Protein AF-A0A535QTP2-F1 (afdb_monomer)

Solvent-accessible surface area (backbone atoms only — not comparable to full-atom values): 16252 Å² total; per-residue (Å²): 144,89,87,89,85,70,76,80,61,55,67,63,52,49,56,49,50,56,52,51,60,58,49,50,35,56,58,45,65,72,38,79,89,54,62,67,62,64,46,51,49,48,71,63,50,79,78,53,74,59,68,42,64,45,30,75,57,49,48,67,51,88,97,56,57,43,32,41,30,46,32,77,43,53,67,52,67,44,61,36,39,36,31,45,51,38,72,75,50,47,59,39,36,36,39,38,40,36,38,21,24,50,14,37,39,39,40,39,39,40,39,38,33,47,40,66,87,44,38,65,44,56,38,36,41,39,40,38,40,39,35,38,36,50,82,88,9,59,20,30,36,39,40,38,41,37,42,40,40,37,39,46,31,71,44,85,42,57,36,38,40,41,40,38,53,42,60,38,34,40,35,40,25,52,52,9,29,35,38,40,35,40,38,41,36,40,42,40,38,42,40,30,85,29,69,44,35,42,40,42,37,48,44,58,79,91,48,79,61,41,41,41,41,39,42,22,62,17,56,39,40,39,42,38,39,39,40,42,37,40,41,43,47,55,81,35,48,34,41,38,42,41,38,60,68,45,21,33,42,38,47,75,23,68,82,18,40,36,41,41,38,43,39,42,38,42,40,56,48,94,73,34,40,39,41,38,41,38,40,40,39,42,31,26,33,7,50,32,36,39,35,40,31,39,32,38,75,86,29,64,27,66,84,42,75,51,73,41,62,55,69,40,79,38,76,50,55,41,39,28,41,36,91,56,98,61,52,47,46,41,62,81,131

pLDDT: mean 79.03, std 15.07, range [27.66, 95.81]

Radius of gyration: 20.16 Å; Cα contacts (8 Å, |Δi|>4): 992; chains: 1; bounding box: 55×39×56 Å

Structure (mmCIF, N/CA/C/O backbone):
data_AF-A0A535QTP2-F1
#
_entry.id   AF-A0A535QTP2-F1
#
loop_
_atom_site.group_PDB
_atom_site.id
_atom_site.type_symbol
_atom_site.label_atom_id
_atom_site.label_alt_id
_atom_site.label_comp_id
_atom_site.label_asym_id
_atom_site.label_entity_id
_atom_site.label_seq_id
_atom_site.pdbx_PDB_ins_code
_atom_site.Cartn_x
_atom_site.Cartn_y
_atom_site.Cartn_z
_atom_site.occupancy
_atom_site.B_iso_or_equiv
_atom_site.auth_seq_id
_atom_site.auth_comp_id
_atom_site.auth_asym_id
_atom_site.auth_atom_id
_atom_site.pdbx_PDB_model_num
ATOM 1 N N . MET A 1 1 ? 0.794 -23.904 34.858 1.00 32.91 1 MET A N 1
ATOM 2 C CA . MET A 1 1 ? -0.244 -23.348 33.959 1.00 32.91 1 MET A CA 1
ATOM 3 C C . MET A 1 1 ? 0.391 -22.360 32.977 1.00 32.91 1 MET A C 1
ATOM 5 O O . MET A 1 1 ? 0.490 -21.189 33.295 1.00 32.91 1 MET A O 1
ATOM 9 N N . LYS A 1 2 ? 0.890 -22.808 31.818 1.00 38.03 2 LYS A N 1
ATOM 10 C CA . LYS A 1 2 ? 1.371 -21.923 30.732 1.00 38.03 2 LYS A CA 1
ATOM 11 C C . LYS A 1 2 ? 1.281 -22.657 29.392 1.00 38.03 2 LYS A C 1
ATOM 13 O O . LYS A 1 2 ? 2.287 -23.130 28.889 1.00 38.03 2 LYS A O 1
ATOM 18 N N . ARG A 1 3 ? 0.076 -22.806 28.839 1.00 37.00 3 ARG A N 1
ATOM 19 C CA . ARG A 1 3 ? -0.152 -23.171 27.427 1.00 37.00 3 ARG A CA 1
ATOM 20 C C . ARG A 1 3 ? -1.538 -22.681 27.024 1.00 37.00 3 ARG A C 1
ATOM 22 O O . ARG A 1 3 ? -2.513 -23.302 27.424 1.00 37.00 3 ARG A O 1
ATOM 29 N N . ARG A 1 4 ? -1.600 -21.552 26.306 1.00 34.38 4 ARG A N 1
ATOM 30 C CA . ARG A 1 4 ? -2.694 -21.091 25.416 1.00 34.38 4 ARG A CA 1
ATOM 31 C C . ARG A 1 4 ? -2.432 -19.631 25.012 1.00 34.38 4 ARG A C 1
ATOM 33 O O . ARG A 1 4 ? -3.030 -18.720 25.562 1.00 34.38 4 ARG A O 1
ATOM 40 N N . ARG A 1 5 ? -1.502 -19.403 24.079 1.00 37.47 5 ARG A N 1
ATOM 41 C CA . ARG A 1 5 ? -1.349 -18.113 23.369 1.00 37.47 5 ARG A CA 1
ATOM 42 C C . ARG A 1 5 ? -0.931 -18.296 21.898 1.00 37.47 5 ARG A C 1
ATOM 44 O O . ARG A 1 5 ? -0.273 -17.437 21.352 1.00 37.47 5 ARG A O 1
ATOM 51 N N . LEU A 1 6 ? -1.300 -19.408 21.250 1.00 32.25 6 LEU A N 1
ATOM 52 C CA . LEU A 1 6 ? -0.966 -19.672 19.833 1.00 32.25 6 LEU A CA 1
ATOM 53 C C . LEU A 1 6 ? -2.175 -19.622 18.877 1.00 32.25 6 LEU A C 1
ATOM 55 O O . LEU A 1 6 ? -1.993 -19.617 17.670 1.00 32.25 6 LEU A O 1
ATOM 59 N N . ALA A 1 7 ? -3.411 -19.539 19.383 1.00 27.66 7 ALA A N 1
ATOM 60 C CA . ALA A 1 7 ? -4.612 -19.626 18.540 1.00 27.66 7 ALA A CA 1
ATOM 61 C C . ALA A 1 7 ? -5.112 -18.275 17.985 1.00 27.66 7 ALA A C 1
ATOM 63 O O . ALA A 1 7 ? -5.879 -18.262 17.031 1.00 27.66 7 ALA A O 1
ATOM 64 N N . ALA A 1 8 ? -4.665 -17.137 18.531 1.00 31.53 8 ALA A N 1
ATOM 65 C CA . ALA A 1 8 ? -5.023 -15.808 18.010 1.00 31.53 8 ALA A CA 1
ATOM 66 C C . ALA A 1 8 ? -4.160 -15.369 16.806 1.00 31.53 8 ALA A C 1
ATOM 68 O O . ALA A 1 8 ? -4.475 -14.362 16.170 1.00 31.53 8 ALA A O 1
ATOM 69 N N . PHE A 1 9 ? -3.101 -16.134 16.505 1.00 37.12 9 PHE A N 1
ATOM 70 C CA . PHE A 1 9 ? -2.161 -15.903 15.405 1.00 37.12 9 PHE A CA 1
ATOM 71 C C . PHE A 1 9 ? -2.730 -16.307 14.033 1.00 37.12 9 PHE A C 1
ATOM 73 O O . PHE A 1 9 ? -2.400 -15.684 13.037 1.00 37.12 9 PHE A O 1
ATOM 80 N N . ALA A 1 10 ? -3.618 -17.305 13.955 1.00 29.88 10 ALA A N 1
ATOM 81 C CA . ALA A 1 10 ? -4.027 -17.886 12.669 1.00 29.88 10 ALA A CA 1
ATOM 82 C C . ALA A 1 10 ? -5.155 -17.127 11.936 1.00 29.88 10 ALA A C 1
ATOM 84 O O . ALA A 1 10 ? -5.258 -17.222 10.719 1.00 29.88 10 ALA A O 1
ATOM 85 N N . GLY A 1 11 ? -6.003 -16.379 12.652 1.00 29.88 11 GLY A N 1
ATOM 86 C CA . GLY A 1 11 ? -7.227 -15.799 12.073 1.00 29.88 11 GLY A CA 1
ATOM 87 C C . GLY A 1 11 ? -7.008 -14.565 11.189 1.00 29.88 11 GLY A C 1
ATOM 88 O O . GLY A 1 11 ? -7.581 -14.485 10.110 1.00 29.88 11 GLY A O 1
ATOM 89 N N . ALA A 1 12 ? -6.159 -13.626 11.622 1.00 33.75 12 ALA A N 1
ATOM 90 C CA . ALA A 1 12 ? -5.887 -12.382 10.885 1.00 33.75 12 ALA A CA 1
ATOM 91 C C . ALA A 1 12 ? -4.750 -12.550 9.857 1.00 33.75 12 ALA A C 1
ATOM 93 O O . ALA A 1 12 ? -4.860 -12.086 8.725 1.00 33.75 12 ALA A O 1
ATOM 94 N N . ILE A 1 13 ? -3.710 -13.323 10.207 1.00 40.34 13 ILE A N 1
ATOM 95 C CA . ILE A 1 13 ? -2.634 -13.713 9.279 1.00 40.34 13 ILE A CA 1
ATOM 96 C C . ILE A 1 13 ? -3.175 -14.631 8.173 1.00 40.34 13 ILE A C 1
ATOM 98 O O . ILE A 1 13 ? -2.701 -14.568 7.047 1.00 40.34 13 ILE A O 1
ATOM 102 N N . GLY A 1 14 ? -4.193 -15.456 8.449 1.00 33.81 14 GLY A N 1
ATOM 103 C CA . GLY A 1 14 ? -4.802 -16.332 7.444 1.00 33.81 14 GLY A CA 1
ATOM 104 C C . GLY A 1 14 ? -5.547 -15.579 6.338 1.00 33.81 14 GLY A C 1
ATOM 105 O O . GLY A 1 14 ? -5.496 -16.002 5.186 1.00 33.81 14 GLY A O 1
ATOM 106 N N . LEU A 1 15 ? -6.192 -14.450 6.661 1.00 39.66 15 LEU A N 1
ATOM 107 C CA . LEU A 1 15 ? -6.929 -13.653 5.676 1.00 39.66 15 LEU A CA 1
ATOM 108 C C . LEU A 1 15 ? -5.973 -12.854 4.774 1.00 39.66 15 LEU A C 1
ATOM 110 O O . LEU A 1 15 ? -6.086 -12.916 3.553 1.00 39.66 15 LEU A O 1
ATOM 114 N N . LEU A 1 16 ? -4.979 -12.178 5.362 1.00 45.66 16 LEU A N 1
ATOM 115 C CA . LEU A 1 16 ? -3.980 -11.403 4.615 1.00 45.66 16 LEU A CA 1
ATOM 116 C C . LEU A 1 16 ? -2.935 -12.292 3.946 1.00 45.66 16 LEU A C 1
ATOM 118 O O . LEU A 1 16 ? -2.595 -12.060 2.799 1.00 45.66 16 LEU A O 1
ATOM 122 N N . GLY A 1 17 ? -2.475 -13.366 4.585 1.00 42.75 17 GLY A N 1
ATOM 123 C CA . GLY A 1 17 ? -1.555 -14.325 3.972 1.00 42.75 17 GLY A CA 1
ATOM 124 C C . GLY A 1 17 ? -2.149 -14.994 2.728 1.00 42.75 17 GLY A C 1
ATOM 125 O O . GLY A 1 17 ? -1.433 -15.193 1.748 1.00 42.75 17 GLY A O 1
ATOM 126 N N . ALA A 1 18 ? -3.457 -15.275 2.715 1.00 35.41 18 ALA A N 1
ATOM 127 C CA . ALA A 1 18 ? -4.146 -15.820 1.543 1.00 35.41 18 ALA A CA 1
ATOM 128 C C . ALA A 1 18 ? -4.327 -14.783 0.414 1.00 35.41 18 ALA A C 1
ATOM 130 O O . ALA A 1 18 ? -4.124 -15.123 -0.755 1.00 35.41 18 ALA A O 1
ATOM 131 N N . LEU A 1 19 ? -4.646 -13.526 0.755 1.00 43.16 19 LEU A N 1
ATOM 132 C CA . LEU A 1 19 ? -4.801 -12.415 -0.199 1.00 43.16 19 LEU A CA 1
ATOM 133 C C . LEU A 1 19 ? -3.456 -11.945 -0.789 1.00 43.16 19 LEU A C 1
ATOM 135 O O . LEU A 1 19 ? -3.348 -11.717 -1.993 1.00 43.16 19 LEU A O 1
ATOM 139 N N . VAL A 1 20 ? -2.418 -11.863 0.045 1.00 51.16 20 VAL A N 1
ATOM 140 C CA . VAL A 1 20 ? -1.106 -11.291 -0.287 1.00 51.16 20 VAL A CA 1
ATOM 141 C C . VAL A 1 20 ? -0.195 -12.310 -0.983 1.00 51.16 20 VAL A C 1
ATOM 143 O O . VAL A 1 20 ? 0.499 -11.943 -1.926 1.00 51.16 20 VAL A O 1
ATOM 146 N N . SER A 1 21 ? -0.199 -13.596 -0.598 1.00 44.38 21 SER A N 1
ATOM 147 C CA . SER A 1 21 ? 0.743 -14.573 -1.187 1.00 44.38 21 SER A CA 1
ATOM 148 C C . SER A 1 21 ? 0.352 -15.063 -2.582 1.00 44.38 21 SER A C 1
ATOM 150 O O . SER A 1 21 ? 1.226 -15.251 -3.423 1.00 44.38 21 SER A O 1
ATOM 152 N N . SER A 1 22 ? -0.942 -15.264 -2.847 1.00 45.78 22 SER A N 1
ATOM 153 C CA . SER A 1 22 ? -1.400 -15.845 -4.117 1.00 45.78 22 SER A CA 1
ATOM 154 C C . SER A 1 22 ? -1.818 -14.795 -5.145 1.00 45.78 22 SER A C 1
ATOM 156 O O . SER A 1 22 ? -1.648 -15.015 -6.337 1.00 45.78 22 SER A O 1
ATOM 158 N N . GLY A 1 23 ? -2.328 -13.641 -4.704 1.00 57.00 23 GLY A N 1
ATOM 159 C CA . GLY A 1 23 ? -2.811 -12.587 -5.594 1.00 57.00 23 GLY A CA 1
ATOM 160 C C . GLY A 1 23 ? -1.704 -11.671 -6.106 1.00 57.00 23 GLY A C 1
ATOM 161 O O . GLY A 1 23 ? -1.628 -11.424 -7.304 1.00 57.00 23 GLY A O 1
ATOM 162 N N . VAL A 1 24 ? -0.839 -11.173 -5.219 1.00 61.16 24 VAL A N 1
ATOM 163 C CA . VAL A 1 24 ? 0.188 -10.173 -5.563 1.00 61.16 24 VAL A CA 1
ATOM 164 C C . VAL A 1 24 ? 1.305 -10.795 -6.395 1.00 61.16 24 VAL A C 1
ATOM 166 O O . VAL A 1 24 ? 1.613 -10.283 -7.467 1.00 61.16 24 VAL A O 1
ATOM 169 N N . ALA A 1 25 ? 1.852 -11.931 -5.949 1.00 56.78 25 ALA A N 1
ATOM 170 C CA . ALA A 1 25 ? 2.895 -12.651 -6.677 1.00 56.78 25 ALA A CA 1
ATOM 171 C C . ALA A 1 25 ? 2.391 -13.145 -8.043 1.00 56.78 25 ALA A C 1
ATOM 173 O O . ALA A 1 25 ? 3.022 -12.862 -9.053 1.00 56.78 25 ALA A O 1
ATOM 174 N N . ALA A 1 26 ? 1.201 -13.757 -8.116 1.00 57.22 26 ALA A N 1
ATOM 175 C CA . ALA A 1 26 ? 0.653 -14.200 -9.401 1.00 57.22 26 ALA A CA 1
ATOM 176 C C . ALA A 1 26 ? 0.324 -13.035 -10.350 1.00 57.22 26 ALA A C 1
ATOM 178 O O . ALA A 1 26 ? 0.441 -13.175 -11.565 1.00 57.22 26 ALA A O 1
ATOM 179 N N . ARG A 1 27 ? -0.088 -11.869 -9.829 1.00 65.50 27 ARG A N 1
ATOM 180 C CA . ARG A 1 27 ? -0.339 -10.677 -10.657 1.00 65.50 27 ARG A CA 1
ATOM 181 C C . ARG A 1 27 ? 0.956 -10.013 -11.119 1.00 65.50 27 ARG A C 1
ATOM 183 O O . ARG A 1 27 ? 0.975 -9.508 -12.243 1.00 65.50 27 ARG A O 1
ATOM 190 N N . ALA A 1 28 ? 2.015 -10.065 -10.311 1.00 59.19 28 ALA A N 1
ATOM 191 C CA . ALA A 1 28 ? 3.360 -9.668 -10.712 1.00 59.19 28 ALA A CA 1
ATOM 192 C C . ALA A 1 28 ? 3.931 -10.625 -11.772 1.00 59.19 28 ALA A C 1
ATOM 194 O O . ALA A 1 28 ? 4.405 -10.161 -12.796 1.00 59.19 28 ALA A O 1
ATOM 195 N N . ASP A 1 29 ? 3.789 -11.943 -11.615 1.00 58.81 29 ASP A N 1
ATOM 196 C CA . ASP A 1 29 ? 4.344 -12.953 -12.537 1.00 58.81 29 ASP A CA 1
ATOM 197 C C . ASP A 1 29 ? 3.785 -12.868 -13.972 1.00 58.81 29 ASP A C 1
ATOM 199 O O . ASP A 1 29 ? 4.360 -13.421 -14.908 1.00 58.81 29 ASP A O 1
ATOM 203 N N . THR A 1 30 ? 2.669 -12.160 -14.178 1.00 66.38 30 THR A N 1
ATOM 204 C CA . THR A 1 30 ? 2.114 -11.899 -15.521 1.00 66.38 30 THR A CA 1
ATOM 205 C C . THR A 1 30 ? 2.697 -10.661 -16.209 1.00 66.38 30 THR A C 1
ATOM 207 O O . THR A 1 30 ? 2.294 -10.343 -17.330 1.00 66.38 30 THR A O 1
ATOM 210 N N . LEU A 1 31 ? 3.608 -9.935 -15.557 1.00 68.38 31 LEU A N 1
ATOM 211 C CA . LEU A 1 31 ? 4.235 -8.742 -16.111 1.00 68.38 31 LEU A CA 1
ATOM 212 C C . LEU A 1 31 ? 5.523 -9.069 -16.878 1.00 68.38 31 LEU A C 1
ATOM 214 O O . LEU A 1 31 ? 6.376 -9.806 -16.379 1.00 68.38 31 LEU A O 1
ATOM 218 N N . PRO A 1 32 ? 5.736 -8.452 -18.053 1.00 62.88 32 PRO A N 1
ATOM 219 C CA . PRO A 1 32 ? 7.024 -8.507 -18.731 1.00 62.88 32 PRO A CA 1
ATOM 220 C C . PRO A 1 32 ? 8.130 -7.953 -17.822 1.00 62.88 32 PRO A C 1
ATOM 222 O O . PRO A 1 32 ? 8.014 -6.842 -17.304 1.00 62.88 32 PRO A O 1
ATOM 225 N N . GLY A 1 33 ? 9.207 -8.718 -17.635 1.00 63.94 33 GLY A N 1
ATOM 226 C CA . GLY A 1 33 ? 10.374 -8.298 -16.849 1.00 63.94 33 GLY A CA 1
ATOM 227 C C . GLY A 1 33 ? 10.325 -8.642 -15.357 1.00 63.94 33 GLY A C 1
ATOM 228 O O . GLY A 1 33 ? 11.349 -8.480 -14.691 1.00 63.94 33 GLY A O 1
ATOM 229 N N . VAL A 1 34 ? 9.198 -9.159 -14.843 1.00 67.31 34 VAL A N 1
ATOM 230 C CA . VAL A 1 34 ? 9.157 -9.805 -13.521 1.00 67.31 34 VAL A CA 1
ATOM 231 C C . VAL A 1 34 ? 9.804 -11.173 -13.636 1.00 67.31 34 VAL A C 1
ATOM 233 O O . VAL A 1 34 ? 9.412 -12.003 -14.453 1.00 67.31 34 VAL A O 1
ATOM 236 N N . ASP A 1 35 ? 10.801 -11.413 -12.800 1.00 74.12 35 ASP A N 1
ATOM 237 C CA . ASP A 1 35 ? 11.296 -12.753 -12.536 1.00 74.12 35 ASP A CA 1
ATOM 238 C C . ASP A 1 35 ? 10.803 -13.243 -11.169 1.00 74.12 35 ASP A C 1
ATOM 240 O O . ASP A 1 35 ? 10.116 -12.543 -10.423 1.00 74.12 35 ASP A O 1
ATOM 244 N N . THR A 1 36 ? 11.212 -14.450 -10.793 1.00 79.06 36 THR A N 1
ATOM 245 C CA . THR A 1 36 ? 10.797 -15.066 -9.531 1.00 79.06 36 THR A CA 1
ATOM 246 C C . THR A 1 36 ? 11.362 -14.367 -8.286 1.00 79.06 36 THR A C 1
ATOM 248 O O . THR A 1 36 ? 11.097 -14.830 -7.176 1.00 79.06 36 THR A O 1
ATOM 251 N N . THR A 1 37 ? 12.159 -13.293 -8.414 1.00 84.12 37 THR A N 1
ATOM 252 C CA . THR A 1 37 ? 12.773 -12.605 -7.269 1.00 84.12 37 THR A CA 1
ATOM 253 C C . THR A 1 37 ? 11.705 -12.022 -6.347 1.00 84.12 37 THR A C 1
ATOM 255 O O . THR A 1 37 ? 11.743 -12.318 -5.154 1.00 84.12 37 THR A O 1
ATOM 258 N N . LEU A 1 38 ? 10.711 -11.286 -6.863 1.00 78.81 38 LEU A N 1
ATOM 259 C CA . LEU A 1 38 ? 9.661 -10.704 -6.013 1.00 78.81 38 LEU A CA 1
ATOM 260 C C . LEU A 1 38 ? 8.859 -11.792 -5.284 1.00 78.81 38 LEU A C 1
ATOM 262 O O . LEU A 1 38 ? 8.707 -11.728 -4.065 1.00 78.81 38 LEU A O 1
ATOM 266 N N . SER A 1 39 ? 8.421 -12.831 -6.005 1.00 77.25 39 SER A N 1
ATOM 267 C CA . SER A 1 39 ? 7.709 -13.967 -5.406 1.00 77.25 39 SER A CA 1
ATOM 268 C C . SER A 1 39 ? 8.550 -14.669 -4.333 1.00 77.25 39 SER A C 1
ATOM 270 O O . SER A 1 39 ? 8.023 -15.025 -3.280 1.00 77.25 39 SER A O 1
ATOM 272 N N . SER A 1 40 ? 9.854 -14.854 -4.566 1.00 82.38 40 SER A N 1
ATOM 273 C CA . SER A 1 40 ? 10.764 -15.483 -3.602 1.00 82.38 40 SER A CA 1
ATOM 274 C C . SER A 1 40 ? 10.934 -14.634 -2.340 1.00 82.38 40 SER A C 1
ATOM 276 O O . SER A 1 40 ? 10.954 -15.177 -1.232 1.00 82.38 40 SER A O 1
ATOM 278 N N . LEU A 1 41 ? 11.047 -13.310 -2.482 1.00 83.06 41 LEU A N 1
ATOM 279 C CA . LEU A 1 41 ? 11.132 -12.390 -1.345 1.00 83.06 41 LEU A CA 1
ATOM 280 C C . LEU A 1 41 ? 9.836 -12.423 -0.537 1.00 83.06 41 LEU A C 1
ATOM 282 O O . LEU A 1 41 ? 9.881 -12.625 0.676 1.00 83.06 41 LEU A O 1
ATOM 286 N N . MET A 1 42 ? 8.684 -12.330 -1.207 1.00 78.31 42 MET A N 1
ATOM 287 C CA . MET A 1 42 ? 7.381 -12.435 -0.552 1.00 78.31 42 MET A CA 1
ATOM 288 C C . MET A 1 42 ? 7.242 -13.763 0.196 1.00 78.31 42 MET A C 1
ATOM 290 O O . MET A 1 42 ? 6.936 -13.750 1.383 1.00 78.31 42 MET A O 1
ATOM 294 N N . SER A 1 43 ? 7.552 -14.907 -0.426 1.00 78.31 43 SER A N 1
ATOM 295 C CA . SER A 1 43 ? 7.463 -16.207 0.256 1.00 78.31 43 SER A CA 1
ATOM 296 C C . SER A 1 43 ? 8.400 -16.326 1.461 1.00 78.31 43 SER A C 1
ATOM 298 O O . SER A 1 43 ? 8.072 -17.012 2.425 1.00 78.31 43 SER A O 1
ATOM 300 N N . THR A 1 44 ? 9.556 -15.659 1.411 1.00 81.69 44 THR A N 1
ATOM 301 C CA . THR A 1 44 ? 10.559 -15.707 2.483 1.00 81.69 44 THR A CA 1
ATOM 302 C C . THR A 1 44 ? 10.145 -14.852 3.677 1.00 81.69 44 THR A C 1
ATOM 304 O O . THR A 1 44 ? 10.287 -15.284 4.819 1.00 81.69 44 THR A O 1
ATOM 307 N N . TYR A 1 45 ? 9.622 -13.648 3.428 1.00 80.12 45 TYR A N 1
ATOM 308 C CA . TYR A 1 45 ? 9.443 -12.636 4.471 1.00 80.12 45 TYR A CA 1
ATOM 309 C C . TYR A 1 45 ? 7.996 -12.434 4.935 1.00 80.12 45 TYR A C 1
ATOM 311 O O . TYR A 1 45 ? 7.807 -11.924 6.034 1.00 80.12 45 TYR A O 1
ATOM 319 N N . ILE A 1 46 ? 6.979 -12.897 4.194 1.00 71.44 46 ILE A N 1
ATOM 320 C CA . ILE A 1 46 ? 5.559 -12.725 4.573 1.00 71.44 46 ILE A CA 1
ATOM 321 C C . ILE A 1 46 ? 5.190 -13.384 5.912 1.00 71.44 46 ILE A C 1
ATOM 323 O O . ILE A 1 46 ? 4.230 -12.984 6.564 1.00 71.44 46 ILE A O 1
ATOM 327 N N . GLY A 1 47 ? 5.944 -14.408 6.320 1.00 67.38 47 GLY A N 1
ATOM 328 C CA . GLY A 1 47 ? 5.796 -15.084 7.610 1.00 67.38 47 GLY A CA 1
ATOM 329 C C . GLY A 1 47 ? 6.894 -14.744 8.618 1.00 67.38 47 GLY A C 1
ATOM 330 O O . GLY A 1 47 ? 6.948 -15.375 9.674 1.00 67.38 47 GLY A O 1
ATOM 331 N N . SER A 1 48 ? 7.800 -13.813 8.297 1.00 70.06 48 SER A N 1
ATOM 332 C CA . SER A 1 48 ? 8.901 -13.467 9.194 1.00 70.06 48 SER A CA 1
ATOM 333 C C . SER A 1 48 ? 8.376 -12.691 10.395 1.00 70.06 48 SER A C 1
ATOM 335 O O . SER A 1 48 ? 7.728 -11.660 10.255 1.00 70.06 48 SER A O 1
ATOM 337 N N . SER A 1 49 ? 8.706 -13.168 11.592 1.00 67.31 49 SER A N 1
ATOM 338 C CA . SER A 1 49 ? 8.539 -12.421 12.842 1.00 67.31 49 SER A CA 1
ATOM 339 C C . SER A 1 49 ? 9.841 -11.759 13.301 1.00 67.31 49 SER A C 1
ATOM 341 O O . SER A 1 49 ? 9.915 -11.290 14.432 1.00 67.31 49 SER A O 1
ATOM 343 N N . GLN A 1 50 ? 10.898 -11.834 12.488 1.00 74.69 50 GLN A N 1
ATOM 344 C CA . GLN A 1 50 ? 12.199 -11.248 12.791 1.00 74.69 50 GLN A CA 1
ATOM 345 C C . GLN A 1 50 ? 12.369 -9.959 12.007 1.00 74.69 50 GLN A C 1
ATOM 347 O O . GLN A 1 50 ? 12.140 -9.943 10.793 1.00 74.69 50 GLN A O 1
ATOM 352 N N . ASP A 1 51 ? 12.813 -8.922 12.712 1.00 83.06 51 ASP A N 1
ATOM 353 C CA . ASP A 1 51 ? 13.210 -7.670 12.091 1.00 83.06 51 ASP A CA 1
ATOM 354 C C . ASP A 1 51 ? 14.355 -7.921 11.109 1.00 83.06 51 ASP A C 1
ATOM 356 O O . ASP A 1 51 ? 15.300 -8.665 11.390 1.00 83.06 51 ASP A O 1
ATOM 360 N N . ALA A 1 52 ? 14.266 -7.297 9.943 1.00 85.44 52 ALA A N 1
ATOM 361 C CA . ALA A 1 52 ? 15.265 -7.397 8.897 1.00 85.44 52 ALA A CA 1
ATOM 362 C C . ALA A 1 52 ? 15.416 -6.042 8.208 1.00 85.44 52 ALA A C 1
ATOM 364 O O . ALA A 1 52 ? 14.438 -5.358 7.928 1.00 85.44 52 ALA A O 1
ATOM 365 N N . CYS A 1 53 ? 16.653 -5.666 7.918 1.00 89.75 53 CYS A N 1
ATOM 366 C CA . CYS A 1 53 ? 16.980 -4.484 7.134 1.00 89.75 53 CYS A CA 1
ATOM 367 C C . CYS A 1 53 ? 18.093 -4.903 6.173 1.00 89.75 53 CYS A C 1
ATOM 369 O O . CYS A 1 53 ? 19.262 -4.935 6.552 1.00 89.75 53 CYS A O 1
ATOM 371 N N . VAL A 1 54 ? 17.713 -5.378 4.987 1.00 89.12 54 VAL A N 1
ATOM 372 C CA . VAL A 1 54 ? 18.602 -6.081 4.051 1.00 89.12 54 VAL A CA 1
ATOM 373 C C . VAL A 1 54 ? 18.609 -5.355 2.714 1.00 89.12 54 VAL A C 1
ATOM 375 O O . VAL A 1 54 ? 17.544 -5.104 2.170 1.00 89.12 54 VAL A O 1
ATOM 378 N N . GLY A 1 55 ? 19.793 -5.064 2.179 1.00 85.50 55 GLY A N 1
ATOM 379 C CA . GLY A 1 55 ? 19.988 -4.397 0.885 1.00 85.50 55 GLY A CA 1
ATOM 380 C C . GLY A 1 55 ? 21.076 -3.324 0.976 1.00 85.50 55 GLY A C 1
ATOM 381 O O . GLY A 1 55 ? 21.203 -2.677 2.013 1.00 85.50 55 GLY A O 1
ATOM 382 N N . GLY A 1 56 ? 21.867 -3.178 -0.092 1.00 79.06 56 GLY A N 1
ATOM 383 C CA . GLY A 1 56 ? 22.972 -2.229 -0.296 1.00 79.06 56 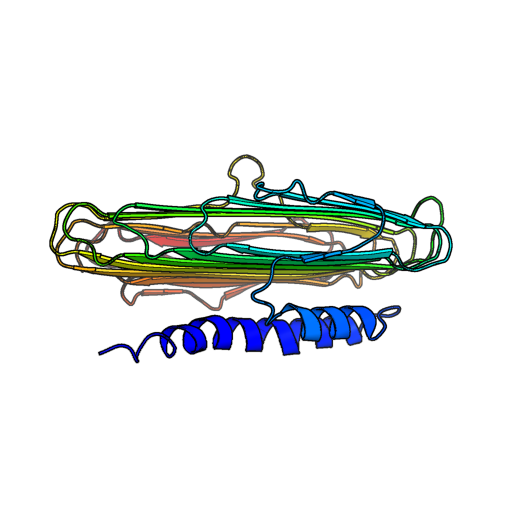GLY A CA 1
ATOM 384 C C . GLY A 1 56 ? 23.589 -1.620 0.961 1.00 79.06 56 GLY A C 1
ATOM 385 O O . GLY A 1 56 ? 24.152 -2.332 1.793 1.00 79.06 56 GLY A O 1
ATOM 386 N N . THR A 1 57 ? 23.526 -0.287 1.073 1.00 78.81 57 THR A N 1
ATOM 387 C CA . THR A 1 57 ? 23.938 0.419 2.294 1.00 78.81 57 THR A CA 1
ATOM 388 C C . THR A 1 57 ? 22.743 0.476 3.239 1.00 78.81 57 THR A C 1
ATOM 390 O O . THR A 1 57 ? 21.981 1.441 3.255 1.00 78.81 57 THR A O 1
ATOM 393 N N . SER A 1 58 ? 22.557 -0.590 4.015 1.00 73.69 58 SER A N 1
ATOM 394 C CA . SER A 1 58 ? 21.532 -0.651 5.056 1.00 73.69 58 SER A CA 1
ATOM 395 C C . SER A 1 58 ? 22.012 0.04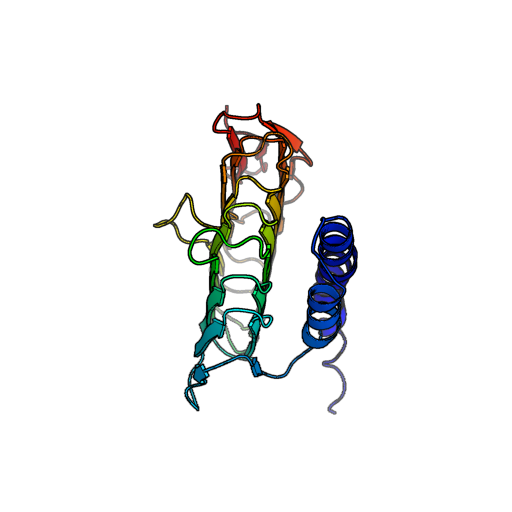5 6.327 1.00 73.69 58 SER A C 1
ATOM 397 O O . SER A 1 58 ? 23.060 -0.303 6.880 1.00 73.69 58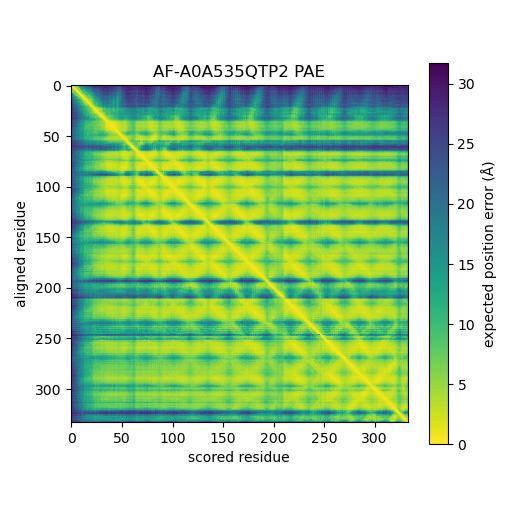 SER A O 1
ATOM 399 N N . THR A 1 59 ? 21.211 0.965 6.849 1.00 70.44 59 THR A N 1
ATOM 400 C CA . THR A 1 59 ? 21.364 1.495 8.203 1.00 70.44 59 THR A CA 1
ATOM 401 C C . THR A 1 59 ? 20.178 1.046 9.048 1.00 70.44 59 THR A C 1
ATOM 403 O O . THR A 1 59 ? 19.071 1.571 8.961 1.00 70.44 59 THR A O 1
ATOM 406 N N . SER A 1 60 ? 20.419 0.039 9.888 1.00 65.62 60 SER A N 1
ATOM 407 C CA . SER A 1 60 ? 19.582 -0.232 11.055 1.00 65.62 60 SER A CA 1
ATOM 408 C C . SER A 1 60 ? 20.225 0.465 12.248 1.00 65.62 60 SER A C 1
ATOM 410 O O . SER A 1 60 ? 21.320 0.077 12.671 1.00 65.62 60 SER A O 1
ATOM 412 N N . ILE A 1 61 ? 19.595 1.502 12.798 1.00 53.34 61 ILE A N 1
ATOM 413 C CA . ILE A 1 61 ? 20.130 2.124 14.012 1.00 53.34 61 ILE A CA 1
ATOM 414 C C . ILE A 1 61 ? 19.737 1.216 15.179 1.00 53.34 61 ILE A C 1
ATOM 416 O O . ILE A 1 61 ? 18.553 1.054 15.479 1.00 53.34 61 ILE A O 1
ATOM 420 N N . ALA A 1 62 ? 20.731 0.582 15.808 1.00 43.38 62 ALA A N 1
ATOM 421 C CA . ALA A 1 62 ? 20.519 -0.304 16.947 1.00 43.38 62 ALA A CA 1
ATOM 422 C C . ALA A 1 62 ? 19.696 0.410 18.035 1.00 43.38 62 ALA A C 1
ATOM 424 O O . ALA A 1 62 ? 20.074 1.483 18.500 1.00 43.38 62 ALA A O 1
ATOM 425 N N . GLY A 1 63 ? 18.567 -0.189 18.424 1.00 52.03 63 GLY A N 1
ATOM 426 C CA . GLY A 1 63 ? 17.643 0.388 19.405 1.00 52.03 63 GLY A CA 1
ATOM 427 C C . GLY A 1 63 ? 16.605 1.367 18.843 1.00 52.03 63 GLY A C 1
ATOM 428 O O . GLY A 1 63 ? 15.877 1.960 19.633 1.00 52.03 63 GLY A O 1
ATOM 429 N N . THR A 1 64 ? 16.504 1.536 17.520 1.00 58.78 64 THR A N 1
ATOM 430 C CA . THR A 1 64 ? 15.448 2.349 16.891 1.00 58.78 64 THR A CA 1
ATOM 431 C C . THR A 1 64 ? 14.453 1.503 16.108 1.00 58.78 64 THR A C 1
ATOM 433 O O . THR A 1 64 ? 14.757 0.406 15.645 1.00 58.78 64 THR A O 1
ATOM 436 N N . THR A 1 65 ? 13.264 2.065 15.926 1.00 74.62 65 THR A N 1
ATOM 437 C CA . THR A 1 65 ? 12.164 1.540 15.117 1.00 74.62 65 THR A CA 1
ATOM 438 C C . THR A 1 65 ? 12.307 1.883 13.631 1.00 74.62 65 THR A C 1
ATOM 440 O O . THR A 1 65 ? 11.309 1.876 12.914 1.00 74.62 65 THR A O 1
ATOM 443 N N . THR A 1 66 ? 13.515 2.214 13.161 1.00 86.88 66 THR A N 1
ATOM 444 C CA . THR A 1 66 ? 13.754 2.761 11.819 1.00 86.88 66 THR A CA 1
ATOM 445 C C . THR A 1 66 ? 14.762 1.907 11.046 1.00 86.88 66 THR A C 1
ATOM 447 O O . THR A 1 66 ? 15.852 1.609 11.535 1.00 86.88 66 THR A O 1
ATOM 450 N N . CYS A 1 67 ? 14.412 1.530 9.816 1.00 90.06 67 CYS A N 1
ATOM 451 C CA . CYS A 1 67 ? 15.300 0.882 8.851 1.00 90.06 67 CYS A CA 1
ATOM 452 C C . CYS A 1 67 ? 15.350 1.721 7.575 1.00 90.06 67 CYS A C 1
ATOM 454 O O . CYS A 1 67 ? 14.316 1.994 6.964 1.00 90.06 67 CYS A O 1
ATOM 456 N N . THR A 1 68 ? 16.557 2.130 7.180 1.00 92.50 68 THR A N 1
ATOM 457 C CA . THR A 1 68 ? 16.798 2.839 5.918 1.00 92.50 68 THR A CA 1
ATOM 458 C C . THR A 1 68 ? 17.748 2.029 5.045 1.00 92.50 68 THR A C 1
ATOM 460 O O . THR A 1 68 ? 18.801 1.591 5.514 1.00 92.50 68 THR A O 1
ATOM 463 N N .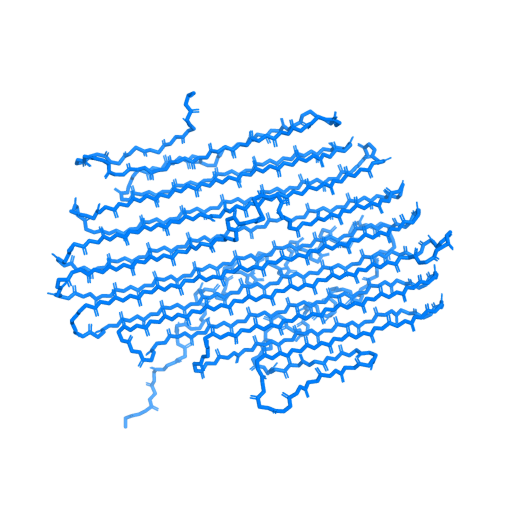 ILE A 1 69 ? 17.378 1.821 3.785 1.00 93.56 69 ILE A N 1
ATOM 464 C CA . ILE A 1 69 ? 18.165 1.086 2.794 1.00 93.56 69 ILE A CA 1
ATOM 465 C C . ILE A 1 69 ? 18.331 1.971 1.565 1.00 93.56 69 ILE A C 1
ATOM 467 O O . ILE A 1 69 ? 17.341 2.329 0.931 1.00 93.56 69 ILE A O 1
ATOM 471 N N . ASP A 1 70 ? 19.578 2.273 1.215 1.00 94.31 70 ASP A N 1
ATOM 472 C CA . ASP A 1 70 ? 19.914 2.980 -0.017 1.00 94.31 70 ASP A CA 1
ATOM 473 C C . ASP A 1 70 ? 20.759 2.071 -0.924 1.00 94.31 70 ASP A C 1
ATOM 475 O O . ASP A 1 70 ? 21.831 1.585 -0.537 1.00 94.31 70 ASP A O 1
ATOM 479 N N . GLU A 1 71 ? 20.283 1.839 -2.148 1.00 92.12 71 GLU A N 1
ATOM 480 C CA . GLU A 1 71 ? 20.981 1.042 -3.157 1.00 92.12 71 GLU A CA 1
ATOM 481 C C . GLU A 1 71 ? 21.176 1.833 -4.447 1.00 92.12 71 GLU A C 1
ATOM 483 O O . GLU A 1 71 ? 20.312 2.586 -4.902 1.00 92.12 71 GLU A O 1
ATOM 488 N N . THR A 1 72 ? 22.342 1.672 -5.061 1.00 92.88 72 THR A N 1
ATOM 489 C CA . THR A 1 72 ? 22.622 2.220 -6.384 1.00 92.88 72 THR A CA 1
ATOM 490 C C . THR A 1 72 ? 23.409 1.200 -7.184 1.00 92.88 72 THR A C 1
ATOM 492 O O . THR A 1 72 ? 24.457 0.733 -6.744 1.00 92.88 72 THR A O 1
ATOM 495 N N . SER A 1 73 ? 22.905 0.879 -8.369 1.00 90.31 73 SER A N 1
ATOM 496 C CA . SER A 1 73 ? 23.513 -0.065 -9.299 1.00 90.31 73 SER A CA 1
ATOM 497 C C . SER A 1 73 ? 23.446 0.488 -10.722 1.00 90.31 73 SER A C 1
ATOM 499 O O . SER A 1 73 ? 22.760 1.468 -11.005 1.00 90.31 73 SER A O 1
ATOM 501 N N . SER A 1 74 ? 24.205 -0.114 -11.631 1.00 87.06 74 SER A N 1
ATOM 502 C CA . SER A 1 74 ? 24.102 0.167 -13.066 1.00 87.06 74 SER A CA 1
ATOM 503 C C . SER A 1 74 ? 23.573 -1.028 -13.845 1.00 87.06 74 SER A C 1
ATOM 505 O O . SER A 1 74 ? 22.723 -0.843 -14.703 1.00 87.06 74 SER A O 1
ATOM 507 N N . ASN A 1 75 ? 24.040 -2.243 -13.552 1.00 85.94 75 ASN A N 1
ATOM 508 C CA . ASN A 1 75 ? 23.669 -3.449 -14.305 1.00 85.94 75 ASN A CA 1
ATOM 509 C C . ASN A 1 75 ? 23.035 -4.533 -13.427 1.00 85.94 75 ASN A C 1
ATOM 511 O O . ASN A 1 75 ? 22.215 -5.311 -13.909 1.00 85.94 75 ASN A O 1
ATOM 515 N N . ASP A 1 76 ? 23.410 -4.588 -12.149 1.00 89.31 76 ASP A N 1
ATOM 516 C CA . ASP A 1 76 ? 22.901 -5.582 -11.211 1.00 89.31 76 ASP A CA 1
ATOM 517 C C . ASP A 1 76 ? 21.541 -5.170 -10.665 1.00 89.31 76 ASP A C 1
ATOM 519 O O . ASP A 1 76 ? 21.181 -3.992 -10.679 1.00 89.31 76 ASP A O 1
ATOM 523 N N . LYS A 1 77 ? 20.793 -6.137 -10.142 1.00 91.00 77 LYS A N 1
ATOM 524 C CA . LYS A 1 77 ? 19.534 -5.867 -9.449 1.00 91.00 77 LYS A CA 1
ATOM 525 C C . LYS A 1 77 ? 19.796 -5.180 -8.111 1.00 91.00 77 LYS A C 1
ATOM 527 O O . LYS A 1 77 ? 20.706 -5.585 -7.393 1.00 91.00 77 LYS A O 1
ATOM 532 N N . ASN A 1 78 ? 18.933 -4.239 -7.750 1.00 93.38 78 ASN A N 1
ATOM 533 C CA . ASN A 1 78 ? 18.820 -3.763 -6.373 1.00 93.38 78 ASN A CA 1
ATOM 534 C C . ASN A 1 78 ? 17.736 -4.590 -5.673 1.00 93.38 78 ASN A C 1
ATOM 536 O O . ASN A 1 78 ? 16.644 -4.762 -6.224 1.00 93.38 78 ASN A O 1
ATOM 540 N N . ILE A 1 79 ? 18.038 -5.144 -4.501 1.00 93.19 79 ILE A N 1
ATOM 541 C CA . ILE A 1 79 ? 17.111 -5.972 -3.726 1.00 93.19 79 ILE A CA 1
ATOM 542 C C . ILE A 1 79 ? 17.136 -5.497 -2.273 1.00 93.19 79 ILE A C 1
ATOM 544 O O . ILE A 1 79 ? 18.084 -5.767 -1.537 1.00 93.19 79 ILE A O 1
ATOM 548 N N . ALA A 1 80 ? 16.041 -4.866 -1.854 1.00 93.62 80 ALA A N 1
ATOM 549 C CA . ALA A 1 80 ? 15.876 -4.301 -0.528 1.00 93.62 80 ALA A CA 1
ATOM 550 C C . ALA A 1 80 ? 14.666 -4.910 0.188 1.00 93.62 80 ALA A C 1
ATOM 552 O O . ALA A 1 80 ? 13.567 -5.005 -0.366 1.00 93.62 80 ALA A O 1
ATOM 553 N N . VAL A 1 81 ? 14.862 -5.300 1.445 1.00 92.25 81 VAL A N 1
ATOM 554 C CA . VAL A 1 81 ? 13.825 -5.843 2.321 1.00 92.25 81 VAL A CA 1
ATOM 555 C C . VAL A 1 81 ? 13.896 -5.162 3.681 1.00 92.25 81 VAL A C 1
ATOM 557 O O . VAL A 1 81 ? 14.900 -5.270 4.388 1.00 92.25 81 VAL A O 1
ATOM 560 N N . CYS A 1 82 ? 12.795 -4.525 4.068 1.00 92.00 82 CYS A N 1
ATOM 561 C CA . CYS A 1 82 ? 12.558 -4.052 5.422 1.00 92.00 82 CYS A CA 1
ATOM 562 C C . CYS A 1 82 ? 11.463 -4.899 6.071 1.00 92.00 82 CYS A C 1
ATOM 564 O O . CYS A 1 82 ? 10.332 -4.923 5.592 1.00 92.00 82 CYS A O 1
ATOM 566 N N . VAL A 1 83 ? 11.781 -5.578 7.167 1.00 89.06 83 VAL A N 1
ATOM 567 C CA . VAL A 1 83 ? 10.804 -6.242 8.030 1.00 89.06 83 VAL A CA 1
ATOM 568 C C . VAL A 1 83 ? 10.896 -5.621 9.410 1.00 89.06 83 VAL A C 1
ATOM 570 O O . VAL A 1 83 ? 11.980 -5.565 9.986 1.00 89.06 83 VAL A O 1
ATOM 573 N N . GLN A 1 84 ? 9.766 -5.171 9.942 1.00 87.56 84 GLN A N 1
ATOM 574 C CA . GLN A 1 84 ? 9.643 -4.713 11.319 1.00 87.56 84 GLN A CA 1
ATOM 575 C C . GLN A 1 84 ? 8.440 -5.398 11.959 1.00 87.56 84 GLN A C 1
ATOM 577 O O . GLN A 1 84 ? 7.313 -5.293 11.476 1.00 87.56 84 GLN A O 1
ATOM 582 N N . SER A 1 85 ? 8.674 -6.108 13.054 1.00 83.12 85 SER A N 1
ATOM 583 C CA . SER A 1 85 ? 7.677 -6.875 13.792 1.00 83.12 85 SER A CA 1
ATOM 584 C C . SER A 1 85 ? 7.797 -6.556 15.281 1.00 83.12 85 SER A C 1
ATOM 586 O O . SER A 1 85 ? 8.318 -7.346 16.070 1.00 83.12 85 SER A O 1
ATOM 588 N N . ASN A 1 86 ? 7.276 -5.396 15.680 1.00 72.25 86 ASN A N 1
ATOM 589 C CA . ASN A 1 86 ? 7.349 -4.922 17.054 1.00 72.25 86 ASN A CA 1
ATOM 590 C C . ASN A 1 86 ? 6.163 -5.461 17.860 1.00 72.25 86 ASN A C 1
ATOM 592 O O . ASN A 1 86 ? 5.005 -5.393 17.444 1.00 72.25 86 ASN A O 1
ATOM 596 N N . THR A 1 87 ? 6.444 -6.025 19.033 1.00 66.50 87 THR A N 1
ATOM 597 C CA . THR A 1 87 ? 5.416 -6.524 19.957 1.00 66.50 87 THR A CA 1
ATOM 598 C C . THR A 1 87 ? 5.921 -6.434 21.405 1.00 66.50 87 THR A C 1
ATOM 600 O O . THR A 1 87 ? 6.732 -7.274 21.807 1.00 66.50 87 THR A O 1
ATOM 603 N N . PRO A 1 88 ? 5.439 -5.473 22.219 1.00 63.25 88 PRO A N 1
ATOM 604 C CA . PRO A 1 88 ? 4.705 -4.267 21.824 1.00 63.25 88 PRO A CA 1
ATOM 605 C C . PRO A 1 88 ? 5.663 -3.221 21.234 1.00 63.25 88 PRO A C 1
ATOM 607 O O . PRO A 1 88 ? 6.827 -3.138 21.623 1.00 63.25 88 PRO A O 1
ATOM 610 N N . GLY A 1 89 ? 5.184 -2.398 20.311 1.00 65.12 89 GLY A N 1
ATOM 611 C CA . GLY A 1 89 ? 5.906 -1.208 19.873 1.00 65.12 89 GLY A CA 1
ATOM 612 C C . GLY A 1 89 ? 4.983 -0.283 19.105 1.00 65.12 89 GLY A C 1
ATOM 613 O O . GLY A 1 89 ? 4.142 -0.748 18.343 1.00 65.12 89 GLY A O 1
ATOM 614 N N . SER A 1 90 ? 5.133 1.016 19.346 1.00 74.56 90 SER A N 1
ATOM 615 C CA . SER A 1 90 ? 4.194 2.032 18.875 1.00 74.56 90 SER A CA 1
ATOM 616 C C . SER A 1 90 ? 4.582 2.668 17.548 1.00 74.56 90 SER A C 1
ATOM 618 O O . SER A 1 90 ? 3.749 3.314 16.933 1.00 74.56 90 SER A O 1
ATOM 620 N N . VAL A 1 91 ? 5.822 2.509 17.080 1.00 86.00 91 VAL A N 1
ATOM 621 C CA . VAL A 1 91 ? 6.282 3.105 15.819 1.00 86.00 91 VAL A CA 1
ATOM 622 C C . VAL A 1 91 ? 7.100 2.086 15.032 1.00 86.00 91 VAL A C 1
ATOM 624 O O . VAL A 1 91 ? 7.864 1.310 15.609 1.00 86.00 91 VAL A O 1
ATOM 627 N N . GLN A 1 92 ? 6.919 2.073 13.717 1.00 88.38 92 GLN A N 1
ATOM 628 C CA . GLN A 1 92 ? 7.700 1.339 12.729 1.00 88.38 92 GLN A CA 1
ATOM 629 C C . GLN A 1 92 ? 7.932 2.260 11.537 1.00 88.38 92 GLN A C 1
ATOM 631 O O . GLN A 1 92 ? 6.989 2.856 11.024 1.00 88.38 92 GLN A O 1
ATOM 636 N N . GLU A 1 93 ? 9.178 2.391 11.104 1.00 91.12 93 GLU A N 1
ATOM 637 C CA . GLU A 1 93 ? 9.564 3.206 9.962 1.00 91.12 93 GLU A CA 1
ATOM 638 C C . GLU A 1 93 ? 10.529 2.441 9.048 1.00 91.12 93 GLU A C 1
ATOM 640 O O . GLU A 1 93 ? 11.618 2.035 9.455 1.00 91.12 93 GLU A O 1
ATOM 645 N N . CYS A 1 94 ? 10.127 2.263 7.793 1.00 92.31 94 CYS A N 1
ATOM 646 C CA . CYS A 1 94 ? 10.914 1.636 6.742 1.00 92.31 94 CYS A CA 1
ATOM 647 C C . CYS A 1 94 ? 11.060 2.614 5.579 1.00 92.31 94 CYS A C 1
ATOM 649 O O . CYS A 1 94 ? 10.059 3.076 5.031 1.00 92.31 94 CYS A O 1
ATOM 651 N N . LYS A 1 95 ? 12.297 2.874 5.157 1.00 94.19 95 LYS A N 1
ATOM 652 C CA . LYS A 1 95 ? 12.604 3.697 3.989 1.00 94.19 95 LYS A CA 1
ATOM 653 C C . LYS A 1 95 ? 13.554 2.957 3.055 1.00 94.19 95 LYS A C 1
ATOM 655 O O . LYS A 1 95 ? 14.636 2.549 3.464 1.00 94.19 95 LYS A O 1
ATOM 660 N N . ILE A 1 96 ? 13.156 2.799 1.799 1.00 95.00 96 ILE A N 1
ATOM 661 C CA . ILE A 1 96 ? 13.954 2.164 0.752 1.00 95.00 96 ILE A CA 1
ATOM 662 C C . ILE A 1 96 ? 14.117 3.152 -0.402 1.00 95.00 96 ILE A C 1
ATOM 664 O O . ILE A 1 96 ? 13.126 3.592 -0.984 1.00 95.00 96 ILE A O 1
ATOM 668 N N . THR A 1 97 ? 15.361 3.452 -0.765 1.00 95.81 97 THR A N 1
ATOM 669 C CA . THR A 1 97 ? 15.713 4.205 -1.973 1.00 95.81 97 THR A CA 1
ATOM 670 C C . THR A 1 97 ? 16.552 3.311 -2.879 1.00 95.8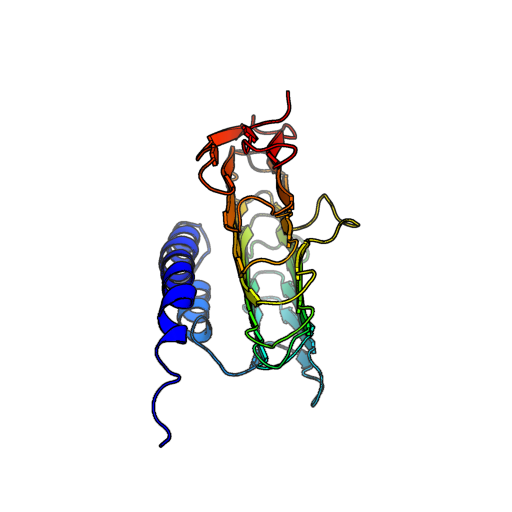1 97 THR A C 1
ATOM 672 O O . THR A 1 97 ? 17.595 2.808 -2.465 1.00 95.81 97 THR A O 1
ATOM 675 N N . GLN A 1 98 ? 16.141 3.115 -4.127 1.00 95.56 98 GLN A N 1
ATOM 676 C CA . GLN A 1 98 ? 16.893 2.327 -5.102 1.00 95.56 98 GLN A CA 1
ATOM 677 C C . GLN A 1 98 ? 17.052 3.104 -6.403 1.00 95.56 98 GLN A C 1
ATOM 679 O O . GLN A 1 98 ? 16.077 3.549 -7.004 1.00 95.56 98 GLN A O 1
ATOM 684 N N . ASN A 1 99 ? 18.292 3.225 -6.862 1.00 94.25 99 ASN A N 1
ATOM 685 C CA . ASN A 1 99 ? 18.623 3.815 -8.150 1.00 94.25 99 ASN A CA 1
ATOM 686 C C . ASN A 1 99 ? 19.296 2.771 -9.041 1.00 94.25 99 ASN A C 1
ATOM 688 O O . ASN A 1 99 ? 20.264 2.129 -8.630 1.00 94.25 99 ASN A O 1
ATOM 692 N N . ASN A 1 100 ? 18.821 2.599 -10.269 1.00 91.94 100 ASN A N 1
ATOM 693 C CA . ASN A 1 100 ? 19.438 1.673 -11.219 1.00 91.94 100 ASN A CA 1
ATOM 694 C C . ASN A 1 100 ? 19.516 2.272 -12.617 1.00 91.94 100 ASN A C 1
ATOM 696 O O . ASN A 1 100 ? 18.821 3.236 -12.897 1.00 91.94 100 ASN A O 1
ATOM 700 N N . VAL A 1 101 ? 20.339 1.717 -13.502 1.00 87.88 101 VAL A N 1
ATOM 701 C CA . VAL A 1 101 ? 20.379 2.129 -14.916 1.00 87.88 101 VAL A CA 1
ATOM 702 C C . VAL A 1 101 ? 19.728 1.054 -15.781 1.00 87.88 101 VAL A C 1
ATOM 704 O O . VAL A 1 101 ? 18.769 1.328 -16.491 1.00 87.88 101 VAL A O 1
ATOM 707 N N . PHE A 1 102 ? 20.181 -0.194 -15.682 1.00 87.12 102 PHE A N 1
ATOM 708 C CA . PHE A 1 102 ? 19.691 -1.299 -16.512 1.00 87.12 102 PHE A CA 1
ATOM 709 C C . PHE A 1 102 ? 19.111 -2.456 -15.697 1.00 87.12 102 PHE A C 1
ATOM 711 O O . PHE A 1 102 ? 18.237 -3.164 -16.192 1.00 87.12 102 PHE A O 1
ATOM 718 N N . GLY A 1 103 ? 19.582 -2.653 -14.464 1.00 89.25 103 GLY A N 1
ATOM 719 C CA . GLY A 1 103 ? 19.073 -3.697 -13.583 1.00 89.25 103 GLY A CA 1
ATOM 720 C C . GLY A 1 103 ? 17.688 -3.367 -13.025 1.00 89.25 103 GLY A C 1
ATOM 721 O O . GLY A 1 103 ? 17.276 -2.211 -12.964 1.00 89.25 103 GLY A O 1
ATOM 722 N N . ASN A 1 104 ? 16.967 -4.396 -12.590 1.00 91.81 104 ASN A N 1
ATOM 723 C CA . ASN A 1 104 ? 15.674 -4.224 -11.931 1.00 91.81 104 ASN A CA 1
ATOM 724 C C . ASN A 1 104 ? 15.841 -3.771 -10.469 1.00 91.81 104 ASN A C 1
ATOM 726 O O . ASN A 1 104 ? 16.820 -4.123 -9.805 1.00 91.81 104 ASN A O 1
ATOM 730 N N . ASN A 1 105 ? 14.846 -3.054 -9.952 1.00 93.88 105 ASN A N 1
ATOM 731 C CA . ASN A 1 105 ? 14.720 -2.689 -8.543 1.00 93.88 105 ASN A CA 1
ATOM 732 C C . ASN A 1 105 ? 13.627 -3.536 -7.880 1.00 93.88 105 ASN A C 1
ATOM 734 O O . ASN A 1 105 ? 12.511 -3.606 -8.390 1.00 93.88 105 ASN A O 1
ATOM 738 N N . TYR A 1 106 ? 13.929 -4.154 -6.738 1.00 93.75 106 TYR A N 1
ATOM 739 C CA . TYR A 1 106 ? 12.975 -4.912 -5.927 1.00 93.75 106 TYR A CA 1
ATOM 740 C C . TYR A 1 106 ? 12.982 -4.384 -4.497 1.00 93.75 106 TYR A C 1
ATOM 742 O O . TYR A 1 106 ? 14.016 -4.433 -3.831 1.00 93.75 106 TYR A O 1
ATOM 750 N N . ALA A 1 107 ? 11.832 -3.926 -4.014 1.00 93.88 107 ALA A N 1
ATOM 751 C CA . ALA A 1 107 ? 11.657 -3.404 -2.667 1.00 93.88 107 ALA A CA 1
ATOM 752 C C . ALA A 1 107 ? 10.472 -4.091 -1.982 1.00 93.88 107 ALA A C 1
ATOM 754 O O . ALA A 1 107 ? 9.366 -4.140 -2.524 1.00 93.88 107 ALA A O 1
ATOM 755 N N . LEU A 1 108 ? 10.699 -4.611 -0.778 1.00 91.88 108 LEU A N 1
ATOM 756 C CA . LEU A 1 108 ? 9.666 -5.225 0.050 1.00 91.88 108 LEU A CA 1
ATOM 757 C C . LEU A 1 108 ? 9.687 -4.607 1.447 1.00 91.88 108 LEU A C 1
ATOM 759 O O . LEU A 1 108 ? 10.710 -4.647 2.129 1.00 91.88 108 LEU A O 1
ATOM 763 N N . ILE A 1 109 ? 8.549 -4.077 1.885 1.00 91.75 109 ILE A N 1
ATOM 764 C CA . ILE A 1 109 ? 8.338 -3.613 3.256 1.00 91.75 109 ILE A CA 1
ATOM 765 C C . ILE A 1 109 ? 7.254 -4.473 3.903 1.00 91.75 109 ILE A C 1
ATOM 767 O O . ILE A 1 109 ? 6.141 -4.569 3.389 1.00 91.75 109 ILE A O 1
ATOM 771 N N . PHE A 1 110 ? 7.577 -5.072 5.046 1.00 89.50 110 PHE A N 1
ATOM 772 C CA . PHE A 1 110 ? 6.633 -5.772 5.907 1.00 89.50 110 PHE A CA 1
ATOM 773 C C . PHE A 1 110 ? 6.674 -5.160 7.304 1.00 89.50 110 PHE A C 1
ATOM 775 O O . PHE A 1 110 ? 7.675 -5.256 8.012 1.00 89.50 110 PHE A O 1
ATOM 782 N N . GLN A 1 111 ? 5.580 -4.535 7.708 1.00 88.69 111 GLN A N 1
ATOM 783 C CA . GLN A 1 111 ? 5.423 -3.918 9.014 1.00 88.69 111 GLN A CA 1
ATOM 784 C C . GLN A 1 111 ? 4.260 -4.583 9.734 1.00 88.69 111 GLN A C 1
ATOM 786 O O . GLN A 1 111 ? 3.142 -4.673 9.223 1.00 88.69 111 GLN A O 1
ATOM 791 N N . HIS A 1 112 ? 4.527 -5.064 10.940 1.00 87.56 112 HIS A N 1
ATOM 792 C CA . HIS A 1 112 ? 3.554 -5.758 11.761 1.00 87.56 112 HIS A CA 1
ATOM 793 C C . HIS A 1 112 ? 3.633 -5.286 13.210 1.00 87.56 112 HIS A C 1
ATOM 795 O O . HIS A 1 112 ? 4.677 -5.403 13.855 1.00 87.56 112 HIS A O 1
ATOM 801 N N . VAL A 1 113 ? 2.515 -4.779 13.725 1.00 86.69 113 VAL A N 1
ATOM 802 C CA . VAL A 1 113 ? 2.355 -4.423 15.137 1.00 86.69 113 VAL A CA 1
ATOM 803 C C . VAL A 1 113 ? 1.255 -5.277 15.743 1.00 86.69 113 VAL A C 1
ATOM 805 O O . VAL A 1 113 ? 0.139 -5.338 15.228 1.00 86.69 113 VAL A O 1
ATOM 808 N N . VAL A 1 114 ? 1.567 -5.903 16.876 1.00 85.88 114 VAL A N 1
ATOM 809 C CA . VAL A 1 114 ? 0.567 -6.488 17.771 1.00 85.88 114 VAL A CA 1
ATOM 810 C C . VAL A 1 114 ? 0.696 -5.801 19.115 1.00 85.88 114 VAL A C 1
ATOM 812 O O . VAL A 1 114 ? 1.725 -5.933 19.779 1.00 85.88 114 VAL A O 1
ATOM 815 N N . ASP A 1 115 ? -0.355 -5.105 19.528 1.00 84.56 115 ASP A N 1
ATOM 816 C CA . ASP A 1 115 ? -0.445 -4.514 20.856 1.00 84.56 115 ASP A CA 1
ATOM 817 C C . ASP A 1 115 ? -1.611 -5.129 21.637 1.00 84.56 115 ASP A C 1
ATOM 819 O O . ASP A 1 115 ? -2.691 -5.402 21.109 1.00 84.56 115 ASP A O 1
ATOM 823 N N . ASN A 1 116 ? -1.315 -5.463 22.887 1.00 84.50 116 ASN A N 1
ATOM 824 C CA . ASN A 1 116 ? -2.241 -5.999 23.885 1.00 84.50 116 ASN A CA 1
ATOM 825 C C . ASN A 1 116 ? -1.792 -5.622 25.304 1.00 84.50 116 ASN A C 1
ATOM 827 O O . ASN A 1 116 ? -2.034 -6.368 26.261 1.00 84.50 116 ASN A O 1
ATOM 831 N N . SER A 1 117 ? -1.017 -4.539 25.415 1.00 79.50 117 SER A N 1
ATOM 832 C CA . SER A 1 117 ? -0.209 -4.238 26.593 1.00 79.50 117 SER A CA 1
ATOM 833 C C . SER A 1 117 ? -0.917 -3.366 27.630 1.00 79.50 117 SER A C 1
ATOM 835 O O . SER A 1 117 ? -0.437 -3.283 28.764 1.00 79.50 117 SER A O 1
ATOM 837 N N . GLY A 1 118 ? -2.066 -2.768 27.299 1.00 83.75 118 GLY A N 1
ATOM 838 C CA . GLY A 1 118 ? -2.769 -1.891 28.230 1.00 83.75 118 GLY A CA 1
ATOM 839 C C . GLY A 1 118 ? -4.118 -1.344 27.745 1.00 83.75 118 GLY A C 1
ATOM 840 O O . GLY A 1 118 ? -4.670 -1.801 26.745 1.00 83.75 118 GLY A O 1
ATOM 841 N N . PRO A 1 119 ? -4.690 -0.373 28.481 1.00 82.56 119 PRO A N 1
ATOM 842 C CA . PRO A 1 119 ? -5.943 0.293 28.114 1.00 82.56 119 PRO A CA 1
ATOM 843 C C . PRO A 1 119 ? -5.777 1.301 26.967 1.00 82.56 119 PRO A C 1
ATOM 845 O O . PRO A 1 119 ? -6.769 1.700 26.366 1.00 82.56 119 PRO A O 1
ATOM 848 N N . SER A 1 120 ? -4.542 1.723 26.681 1.00 87.25 120 SER A N 1
ATOM 849 C CA . SER A 1 120 ? -4.204 2.636 25.592 1.00 87.25 120 SER A CA 1
ATOM 850 C C . SER A 1 120 ? -3.192 1.963 24.682 1.00 87.25 120 SER A C 1
ATOM 852 O O . SER A 1 120 ? -2.097 1.630 25.134 1.00 87.25 120 SER A O 1
ATOM 854 N N . GLU A 1 121 ? -3.565 1.785 23.423 1.00 86.25 121 GLU A N 1
ATOM 855 C CA . GLU A 1 121 ? -2.738 1.182 22.382 1.00 86.25 121 GLU A CA 1
ATOM 856 C C . GLU A 1 121 ? -2.638 2.185 21.232 1.00 86.25 121 GLU A C 1
ATOM 858 O O . GLU A 1 121 ? -3.651 2.693 20.750 1.00 86.25 121 GLU A O 1
ATOM 863 N N . ASP A 1 122 ? -1.416 2.496 20.820 1.00 88.50 122 ASP A N 1
ATOM 864 C CA . ASP A 1 122 ? -1.127 3.453 19.753 1.00 88.50 122 ASP A CA 1
ATOM 865 C C . ASP A 1 122 ? -0.030 2.859 18.873 1.00 88.50 122 ASP A C 1
ATOM 867 O O . ASP A 1 122 ? 1.048 2.508 19.361 1.00 88.50 122 ASP A O 1
ATOM 871 N N . ALA A 1 123 ? -0.344 2.668 17.596 1.00 88.50 123 ALA A N 1
ATOM 872 C CA . ALA A 1 123 ? 0.523 2.015 16.635 1.00 88.50 123 ALA A CA 1
ATOM 873 C C . ALA A 1 123 ? 0.620 2.848 15.358 1.00 88.50 123 ALA A C 1
ATOM 875 O O . ALA A 1 123 ? -0.376 3.113 14.691 1.00 88.50 123 ALA A O 1
ATOM 876 N N . THR A 1 124 ? 1.849 3.192 14.994 1.00 88.25 124 THR A N 1
ATOM 877 C CA . THR A 1 124 ? 2.213 3.942 13.799 1.00 88.25 124 THR A CA 1
ATOM 878 C C . THR A 1 124 ? 3.120 3.104 12.908 1.00 88.25 124 THR A C 1
ATOM 880 O O . THR A 1 124 ? 4.163 2.622 13.348 1.00 88.25 124 THR A O 1
ATOM 883 N N . GLN A 1 125 ? 2.761 2.974 11.636 1.00 88.69 125 GLN A N 1
ATOM 884 C CA . GLN A 1 125 ? 3.571 2.335 10.601 1.00 88.69 125 GLN A CA 1
ATOM 885 C C . GLN A 1 125 ? 3.825 3.337 9.473 1.00 88.69 125 GLN A C 1
ATOM 887 O O . GLN A 1 125 ? 2.887 3.908 8.929 1.00 88.69 125 GLN A O 1
ATOM 892 N N . ARG A 1 126 ? 5.094 3.570 9.134 1.00 90.31 126 ARG A N 1
ATOM 893 C CA . ARG A 1 126 ? 5.540 4.436 8.034 1.00 90.31 126 ARG A CA 1
ATOM 894 C C . ARG A 1 126 ? 6.377 3.624 7.057 1.00 90.31 126 ARG A C 1
ATOM 896 O O . ARG A 1 126 ? 7.397 3.057 7.450 1.00 90.31 126 ARG A O 1
ATOM 903 N N . ALA A 1 127 ? 5.969 3.583 5.796 1.00 90.81 127 ALA A N 1
ATOM 904 C CA . ALA A 1 127 ? 6.663 2.859 4.739 1.00 90.81 127 ALA A CA 1
ATOM 905 C C . ALA A 1 127 ? 6.914 3.770 3.533 1.00 90.81 127 ALA A C 1
ATOM 907 O O . ALA A 1 127 ? 5.982 4.321 2.962 1.00 90.81 127 ALA A O 1
ATOM 908 N N . THR A 1 128 ? 8.163 3.909 3.102 1.00 93.00 128 THR A N 1
ATOM 909 C CA . THR A 1 128 ? 8.515 4.706 1.922 1.00 93.00 128 THR A CA 1
ATOM 910 C C . THR A 1 128 ? 9.392 3.892 0.985 1.00 93.00 128 THR A C 1
ATOM 912 O O . THR A 1 128 ? 10.433 3.383 1.397 1.00 93.00 128 THR A O 1
ATOM 915 N N . ILE A 1 129 ? 8.991 3.794 -0.281 1.00 94.62 129 ILE A N 1
ATOM 916 C CA . ILE A 1 129 ? 9.764 3.186 -1.364 1.00 94.62 129 ILE A CA 1
ATOM 917 C C . ILE A 1 129 ? 9.946 4.227 -2.467 1.00 94.62 129 ILE A C 1
ATOM 919 O O . ILE A 1 129 ? 8.973 4.750 -2.997 1.00 94.62 129 ILE A O 1
ATOM 923 N N . SER A 1 130 ? 11.190 4.495 -2.851 1.00 95.38 130 SER A N 1
ATOM 924 C CA . SER A 1 130 ? 11.527 5.305 -4.020 1.00 95.38 130 SER A CA 1
ATOM 925 C C . SER A 1 130 ? 12.442 4.496 -4.932 1.00 95.38 130 SER A C 1
ATOM 927 O O . SER A 1 130 ? 13.559 4.151 -4.546 1.00 95.38 130 SER A O 1
ATOM 929 N N . GLN A 1 131 ? 11.963 4.145 -6.123 1.00 94.69 131 GLN A N 1
ATOM 930 C CA . GLN A 1 131 ? 12.714 3.382 -7.118 1.00 94.69 131 GLN A CA 1
ATOM 931 C C . GLN A 1 131 ? 12.823 4.184 -8.412 1.00 94.69 131 GLN A C 1
ATOM 933 O O . GLN A 1 131 ? 11.822 4.542 -9.033 1.00 94.69 131 GLN A O 1
ATOM 938 N N . ASN A 1 132 ? 14.048 4.457 -8.838 1.00 93.62 132 ASN A N 1
ATOM 939 C CA . ASN A 1 132 ? 14.305 5.289 -10.001 1.00 93.62 132 ASN A CA 1
ATOM 940 C C . ASN A 1 132 ? 15.271 4.605 -10.971 1.00 93.62 132 ASN A C 1
ATOM 942 O O . ASN A 1 132 ? 16.365 4.174 -10.595 1.00 93.62 132 ASN A O 1
ATOM 946 N N . MET A 1 133 ? 14.877 4.554 -12.241 1.00 91.50 133 MET A N 1
ATOM 947 C CA . MET A 1 133 ? 15.759 4.178 -13.337 1.00 91.50 133 MET A CA 1
ATOM 948 C C . MET A 1 133 ? 16.443 5.431 -13.898 1.00 91.50 133 MET A C 1
ATOM 950 O O . MET A 1 133 ? 15.839 6.224 -14.621 1.00 91.50 133 MET A O 1
ATOM 954 N N . ILE A 1 134 ? 17.720 5.611 -13.576 1.00 85.00 134 ILE A N 1
ATOM 955 C CA . ILE A 1 134 ? 18.558 6.710 -14.046 1.00 85.00 134 ILE A CA 1
ATOM 956 C C . ILE A 1 134 ? 18.748 6.603 -15.567 1.00 85.00 134 ILE A C 1
ATOM 958 O O . ILE A 1 134 ? 19.254 5.607 -16.073 1.00 85.00 134 ILE A O 1
ATOM 962 N N . THR A 1 135 ? 18.375 7.678 -16.266 1.00 67.38 135 THR A N 1
ATOM 963 C CA . THR A 1 135 ? 18.705 8.040 -17.658 1.00 67.38 135 THR A CA 1
ATOM 964 C C . THR A 1 135 ? 18.608 6.910 -18.693 1.00 67.38 135 THR A C 1
ATOM 966 O O . THR A 1 135 ? 19.549 6.147 -18.893 1.00 67.38 135 THR A O 1
ATOM 969 N N . SER A 1 136 ? 17.508 6.870 -19.458 1.00 67.19 136 SER A N 1
ATOM 970 C CA . SER A 1 136 ? 17.265 5.931 -20.580 1.00 67.19 136 SER A CA 1
ATOM 971 C C . SER A 1 136 ? 17.269 4.439 -20.217 1.00 67.19 136 SER A C 1
ATOM 973 O O . SER A 1 136 ? 17.283 3.580 -21.098 1.00 67.19 136 SER A O 1
ATOM 975 N N . GLY A 1 137 ? 17.225 4.136 -18.921 1.00 65.19 137 GLY A N 1
ATOM 976 C CA . GLY A 1 137 ? 17.172 2.783 -18.401 1.00 65.19 137 GLY A CA 1
ATOM 977 C C . GLY A 1 137 ? 15.920 2.013 -18.816 1.00 65.19 137 GLY A C 1
ATOM 978 O O . GLY A 1 137 ? 14.806 2.544 -18.800 1.00 65.19 137 GLY A O 1
ATOM 979 N N . THR A 1 138 ? 16.108 0.742 -19.165 1.00 79.75 138 THR A N 1
ATOM 980 C CA . THR A 1 138 ? 15.037 -0.212 -19.510 1.00 79.75 138 THR A CA 1
ATOM 981 C C . THR A 1 138 ? 14.658 -1.129 -18.342 1.00 79.75 138 THR A C 1
ATOM 983 O O . THR A 1 138 ? 13.758 -1.956 -18.480 1.00 79.75 138 THR A O 1
ATOM 986 N N . GLY A 1 139 ? 15.350 -1.016 -17.204 1.00 86.81 139 GLY A N 1
ATOM 987 C CA . GLY A 1 139 ? 15.063 -1.806 -16.010 1.00 86.81 139 GLY A CA 1
ATOM 988 C C . GLY A 1 139 ? 13.676 -1.514 -15.437 1.00 86.81 139 GLY A C 1
ATOM 989 O O . GLY A 1 139 ? 13.065 -0.471 -15.694 1.00 86.81 139 GLY A O 1
ATOM 990 N N . SER A 1 140 ? 13.161 -2.482 -14.690 1.00 91.00 140 SER A N 1
ATOM 991 C CA . SER A 1 140 ? 11.815 -2.453 -14.119 1.00 91.00 140 SER A CA 1
ATOM 992 C C . SER A 1 140 ? 11.854 -2.259 -12.604 1.00 91.00 140 SER A C 1
ATOM 994 O O . SER A 1 140 ? 12.818 -2.651 -11.942 1.00 91.00 140 SER A O 1
ATOM 996 N N . ASN A 1 141 ? 10.794 -1.671 -12.057 1.00 92.56 141 ASN A N 1
ATOM 997 C CA . ASN A 1 141 ? 10.647 -1.396 -10.633 1.00 92.56 141 ASN A CA 1
ATOM 998 C C . ASN A 1 141 ? 9.533 -2.266 -10.042 1.00 92.56 141 ASN A C 1
ATOM 1000 O O . ASN A 1 141 ? 8.409 -2.282 -10.546 1.00 92.56 141 ASN A O 1
ATOM 1004 N N . PHE A 1 142 ? 9.838 -2.966 -8.954 1.00 92.69 142 PHE A N 1
ATOM 1005 C CA . PHE A 1 142 ? 8.923 -3.861 -8.256 1.00 92.69 142 PHE A CA 1
ATOM 1006 C C . PHE A 1 142 ? 8.893 -3.503 -6.774 1.00 92.69 142 PHE A C 1
ATOM 1008 O O . PHE A 1 142 ? 9.917 -3.579 -6.094 1.00 92.69 142 PHE A O 1
ATOM 1015 N N . ALA A 1 143 ? 7.719 -3.134 -6.272 1.00 91.88 143 ALA A N 1
ATOM 1016 C CA . ALA A 1 143 ? 7.519 -2.706 -4.897 1.00 91.88 143 ALA A CA 1
ATOM 1017 C C . ALA A 1 143 ? 6.326 -3.427 -4.265 1.00 91.88 143 ALA A C 1
ATOM 1019 O O . ALA A 1 143 ? 5.278 -3.605 -4.890 1.00 91.88 143 ALA A O 1
ATOM 1020 N N . ALA A 1 144 ? 6.468 -3.820 -3.003 1.00 90.62 144 ALA A N 1
ATOM 1021 C CA . ALA A 1 144 ? 5.357 -4.299 -2.196 1.00 90.62 144 ALA A CA 1
ATOM 1022 C C . ALA A 1 144 ? 5.463 -3.770 -0.763 1.00 90.62 144 ALA A C 1
ATOM 1024 O O . ALA A 1 144 ? 6.505 -3.897 -0.119 1.00 90.62 144 ALA A O 1
ATOM 1025 N N . ILE A 1 145 ? 4.366 -3.208 -0.263 1.00 89.62 145 ILE A N 1
ATOM 1026 C CA . ILE A 1 145 ? 4.202 -2.761 1.118 1.00 89.62 145 ILE A CA 1
ATOM 1027 C C . ILE A 1 145 ? 3.077 -3.579 1.744 1.00 89.62 145 ILE A C 1
ATOM 1029 O O . ILE A 1 145 ? 1.977 -3.688 1.195 1.00 89.62 145 ILE A O 1
ATOM 1033 N N . VAL A 1 146 ? 3.365 -4.165 2.901 1.00 88.62 146 VAL A N 1
ATOM 1034 C CA . VAL A 1 146 ? 2.400 -4.881 3.731 1.00 88.62 146 VAL A CA 1
ATOM 1035 C C . VAL A 1 146 ? 2.468 -4.300 5.136 1.00 88.62 146 VAL A C 1
ATOM 1037 O O . VAL A 1 146 ? 3.493 -4.406 5.806 1.00 88.62 146 VAL A O 1
ATOM 1040 N N . GLN A 1 147 ? 1.376 -3.688 5.573 1.00 87.56 147 GLN A N 1
ATOM 1041 C CA . GLN A 1 147 ? 1.241 -3.035 6.868 1.00 87.56 147 GLN A CA 1
ATOM 1042 C C . GLN A 1 147 ? 0.062 -3.659 7.608 1.00 87.56 147 GLN A C 1
ATOM 1044 O O . GLN A 1 147 ? -1.080 -3.628 7.149 1.00 87.56 147 GLN A O 1
ATOM 1049 N N . VAL A 1 148 ? 0.344 -4.282 8.748 1.00 88.00 148 VAL A N 1
ATOM 1050 C CA . VAL A 1 148 ? -0.654 -4.986 9.553 1.00 88.00 148 VAL A CA 1
ATOM 1051 C C . VAL A 1 148 ? -0.578 -4.506 10.991 1.00 88.00 148 VAL A C 1
ATOM 1053 O O . VAL A 1 148 ? 0.457 -4.650 11.643 1.00 88.00 148 VAL A O 1
ATOM 1056 N N . VAL A 1 149 ? -1.690 -3.996 11.507 1.00 87.38 149 VAL A N 1
ATOM 1057 C CA . VAL A 1 149 ? -1.818 -3.610 12.910 1.00 87.38 149 VAL A CA 1
ATOM 1058 C C . VAL A 1 149 ? -2.941 -4.394 13.563 1.00 87.38 149 VAL A C 1
ATOM 1060 O O . VAL A 1 149 ? -4.065 -4.448 13.068 1.00 87.38 149 VAL A O 1
ATOM 1063 N N . LYS A 1 150 ? -2.638 -4.990 14.713 1.00 87.75 150 LYS A N 1
ATOM 1064 C CA . LYS A 1 150 ? -3.623 -5.642 15.563 1.00 87.75 150 LYS A CA 1
ATOM 1065 C C . LYS A 1 150 ? -3.548 -5.089 16.973 1.00 87.75 150 LYS A C 1
ATOM 1067 O O . LYS A 1 150 ? -2.526 -5.223 17.639 1.00 87.75 150 LYS A O 1
ATOM 1072 N N . GLN A 1 151 ? -4.657 -4.539 17.433 1.00 85.94 151 GLN A N 1
ATOM 1073 C CA . GLN A 1 151 ? -4.804 -3.963 18.762 1.00 85.94 151 GLN A CA 1
ATOM 1074 C C . GLN A 1 151 ? -5.928 -4.697 19.496 1.00 85.94 151 GLN A C 1
ATOM 1076 O O . GLN A 1 151 ? -6.999 -4.971 18.940 1.00 85.94 151 GLN A O 1
ATOM 1081 N N . SER A 1 152 ? -5.677 -5.106 20.738 1.00 87.75 152 SER A N 1
ATOM 1082 C CA . SER A 1 152 ? -6.644 -5.848 21.540 1.00 87.75 152 SER A CA 1
ATOM 1083 C C . SER A 1 152 ? -6.534 -5.518 23.022 1.00 87.75 152 SER A C 1
ATOM 1085 O O . SER A 1 152 ? -5.765 -6.164 23.739 1.00 87.75 152 SER A O 1
ATOM 1087 N N . THR A 1 153 ? -7.461 -4.706 23.526 1.00 84.56 153 THR A N 1
ATOM 1088 C CA . THR A 1 153 ? -7.549 -4.394 24.955 1.00 84.56 153 THR A CA 1
ATOM 1089 C C . THR A 1 153 ? -8.776 -5.014 25.638 1.00 84.56 153 THR A C 1
ATOM 1091 O O . THR A 1 153 ? -9.871 -5.120 25.076 1.00 84.56 153 THR A O 1
ATOM 1094 N N . LYS A 1 154 ? -8.578 -5.482 26.876 1.00 82.56 154 LYS A N 1
ATOM 1095 C CA . LYS A 1 154 ? -9.619 -6.047 27.763 1.00 82.56 154 LYS A CA 1
ATOM 1096 C C . LYS A 1 154 ? -9.587 -5.431 29.161 1.00 82.56 154 LYS A C 1
ATOM 1098 O O . LYS A 1 154 ? -10.157 -5.986 30.100 1.00 82.56 154 LYS A O 1
ATOM 1103 N N . GLU A 1 155 ? -8.863 -4.330 29.304 1.00 81.00 155 GLU A N 1
ATOM 1104 C CA . GLU A 1 155 ? -8.619 -3.698 30.592 1.00 81.00 155 GLU A CA 1
ATOM 1105 C C . GLU A 1 155 ? -9.873 -2.989 31.113 1.00 81.00 155 GLU A C 1
ATOM 1107 O O . GLU A 1 155 ? -10.692 -2.484 30.348 1.00 81.00 155 GLU A O 1
ATOM 1112 N N . ALA A 1 156 ? -10.051 -2.941 32.430 1.00 76.62 156 ALA A N 1
ATOM 1113 C CA . ALA A 1 156 ? -11.152 -2.178 33.007 1.00 76.62 156 ALA A CA 1
ATOM 1114 C C . ALA A 1 156 ? -10.877 -0.667 32.898 1.00 76.62 156 ALA A C 1
ATOM 1116 O O . ALA A 1 156 ? -9.751 -0.223 33.110 1.00 76.62 156 ALA A O 1
ATOM 1117 N N . GLY A 1 157 ? -11.922 0.125 32.644 1.00 77.75 157 GLY A N 1
ATOM 1118 C CA . GLY A 1 157 ? -11.825 1.585 32.550 1.00 77.75 157 GLY A CA 1
ATOM 1119 C C . GLY A 1 157 ? -11.915 2.117 31.114 1.00 77.75 157 GLY A C 1
ATOM 1120 O O . GLY A 1 157 ? -12.304 1.372 30.207 1.00 77.75 157 GLY A O 1
ATOM 1121 N N . PRO A 1 158 ? -11.623 3.416 30.919 1.00 81.69 158 PRO A N 1
ATOM 1122 C CA . PRO A 1 158 ? -11.537 4.020 29.595 1.00 81.69 158 PRO A CA 1
ATOM 1123 C C . PRO A 1 158 ? -10.487 3.309 28.744 1.00 81.69 158 PRO A C 1
ATOM 1125 O O . PRO A 1 158 ? -9.407 2.981 29.239 1.00 81.69 158 PRO A O 1
ATOM 1128 N N . GLN A 1 159 ? -10.810 3.083 27.474 1.00 83.31 159 GLN A N 1
ATOM 1129 C CA . GLN A 1 159 ? -9.928 2.410 26.523 1.00 83.31 159 GLN A CA 1
ATOM 1130 C C . GLN A 1 159 ? -9.770 3.243 25.251 1.00 83.31 159 GLN A C 1
ATOM 1132 O O . GLN A 1 159 ? -10.745 3.820 24.764 1.00 83.31 159 GLN A O 1
ATOM 1137 N N . SER A 1 160 ? -8.558 3.263 24.703 1.00 86.38 160 SER A N 1
ATOM 1138 C CA . SER A 1 160 ? -8.241 3.929 23.440 1.00 86.38 160 SER A CA 1
ATOM 1139 C C . SER A 1 160 ? -7.370 3.030 22.577 1.00 86.38 160 SER A C 1
ATOM 1141 O O . SER A 1 160 ? -6.369 2.494 23.049 1.00 86.38 160 SER A O 1
ATOM 1143 N N . GLN A 1 161 ? -7.747 2.886 21.314 1.00 85.31 161 GLN A N 1
ATOM 1144 C CA . GLN A 1 161 ? -6.965 2.192 20.299 1.00 85.31 161 GLN A CA 1
ATOM 1145 C C . GLN A 1 161 ? -6.829 3.121 19.101 1.00 85.31 161 GLN A C 1
ATOM 1147 O O . GLN A 1 161 ? -7.834 3.523 18.512 1.00 85.31 161 GLN A O 1
ATOM 1152 N N . THR A 1 162 ? -5.595 3.459 18.754 1.00 86.81 162 THR A N 1
ATOM 1153 C CA . THR A 1 162 ? -5.293 4.333 17.623 1.00 86.81 162 THR A CA 1
ATOM 1154 C C . THR A 1 162 ? -4.325 3.637 16.680 1.00 86.81 162 THR A C 1
ATOM 1156 O O . THR A 1 162 ? -3.302 3.095 17.110 1.00 86.81 162 THR A O 1
ATOM 1159 N N . VAL A 1 163 ? -4.668 3.633 15.394 1.00 85.56 163 VAL A N 1
ATOM 1160 C CA . VAL A 1 163 ? -3.837 3.097 14.319 1.00 85.56 163 VAL A CA 1
ATOM 1161 C C . VAL A 1 163 ? -3.574 4.182 13.290 1.00 85.56 163 VAL A C 1
ATOM 1163 O O . VAL A 1 163 ? -4.507 4.777 12.755 1.00 85.56 163 VAL A O 1
ATOM 1166 N N . HIS A 1 164 ? -2.292 4.357 12.993 1.00 86.25 164 HIS A N 1
ATOM 1167 C CA . HIS A 1 164 ? -1.770 5.239 11.968 1.00 86.25 164 HIS A CA 1
ATOM 1168 C C . HIS A 1 164 ? -0.968 4.394 10.973 1.00 86.25 164 HIS A C 1
ATOM 1170 O O . HIS A 1 164 ? 0.085 3.847 11.317 1.00 86.25 164 HIS A O 1
ATOM 1176 N N . GLN A 1 165 ? -1.450 4.250 9.744 1.00 84.69 165 GLN A N 1
ATOM 1177 C CA . GLN A 1 165 ? -0.696 3.599 8.672 1.00 84.69 165 GLN A CA 1
ATOM 1178 C C . GLN A 1 165 ? -0.406 4.653 7.611 1.00 84.69 165 GLN A C 1
ATOM 1180 O O . GLN A 1 165 ? -1.280 5.422 7.238 1.00 84.69 165 GLN A O 1
ATOM 1185 N N . PHE A 1 166 ? 0.856 4.759 7.216 1.00 86.56 166 PHE A N 1
ATOM 1186 C CA . PHE A 1 166 ? 1.330 5.746 6.263 1.00 86.56 166 PHE A CA 1
ATOM 1187 C C . PHE A 1 166 ? 2.251 5.051 5.278 1.00 86.56 166 PHE A C 1
ATOM 1189 O O . PHE A 1 166 ? 3.176 4.328 5.675 1.00 86.56 166 PHE A O 1
ATOM 1196 N N . ASN A 1 167 ? 2.038 5.301 3.994 1.00 87.19 167 ASN A N 1
ATOM 1197 C CA . ASN A 1 167 ? 2.829 4.674 2.957 1.00 87.19 167 ASN A CA 1
ATOM 1198 C C . ASN A 1 167 ? 3.099 5.630 1.782 1.00 87.19 167 ASN A C 1
ATOM 1200 O O . ASN A 1 167 ? 2.353 6.569 1.531 1.00 87.19 167 ASN A O 1
ATOM 1204 N N . THR A 1 168 ? 4.194 5.429 1.064 1.00 89.88 168 THR A N 1
ATOM 1205 C CA . THR A 1 168 ? 4.497 6.160 -0.171 1.00 89.88 168 THR A CA 1
ATOM 1206 C C . THR A 1 168 ? 5.331 5.260 -1.062 1.00 89.88 168 THR A C 1
ATOM 1208 O O . THR A 1 168 ? 6.342 4.717 -0.614 1.00 89.88 168 THR A O 1
ATOM 1211 N N . THR A 1 169 ? 4.925 5.094 -2.316 1.00 91.25 169 THR A N 1
ATOM 1212 C CA . THR A 1 169 ? 5.719 4.402 -3.334 1.00 91.25 169 THR A CA 1
ATOM 1213 C C . THR A 1 169 ? 5.865 5.297 -4.553 1.00 91.25 169 THR A C 1
ATOM 1215 O O . THR A 1 169 ? 4.871 5.631 -5.177 1.00 91.25 169 THR A O 1
ATOM 1218 N N . ASP A 1 170 ? 7.088 5.639 -4.933 1.00 92.19 170 ASP A N 1
ATOM 1219 C CA . ASP A 1 170 ? 7.370 6.360 -6.173 1.00 92.19 170 ASP A CA 1
ATOM 1220 C C . ASP A 1 170 ? 8.257 5.491 -7.062 1.00 92.19 170 ASP A C 1
ATOM 1222 O O . ASP A 1 170 ? 9.351 5.084 -6.662 1.00 92.19 170 ASP A O 1
ATOM 1226 N N . GLN A 1 171 ? 7.790 5.196 -8.273 1.00 91.31 171 GLN A N 1
ATOM 1227 C CA . GLN A 1 171 ? 8.518 4.401 -9.254 1.00 91.31 171 GLN A CA 1
ATOM 1228 C C . GLN A 1 171 ? 8.625 5.161 -10.569 1.00 91.31 171 GLN A C 1
ATOM 1230 O O . GLN A 1 171 ? 7.626 5.536 -11.180 1.00 91.31 171 GLN A O 1
ATOM 1235 N N . THR A 1 172 ? 9.852 5.355 -11.037 1.00 91.12 172 THR A N 1
ATOM 1236 C CA . THR A 1 172 ? 10.118 5.959 -12.344 1.00 91.12 172 THR A CA 1
ATOM 1237 C C . THR A 1 172 ? 10.944 5.000 -13.191 1.00 91.12 172 THR A C 1
ATOM 1239 O O . THR A 1 172 ? 12.015 4.550 -12.777 1.00 91.12 172 THR A O 1
ATOM 1242 N N . SER A 1 173 ? 10.454 4.685 -14.388 1.00 89.38 173 SER A N 1
ATOM 1243 C CA . SER A 1 173 ? 11.190 3.972 -15.434 1.00 89.38 173 SER A CA 1
ATOM 1244 C C . SER A 1 173 ? 10.973 4.664 -16.778 1.00 89.38 173 SER A C 1
ATOM 1246 O O . SER A 1 173 ? 9.975 5.343 -16.971 1.00 89.38 173 SER A O 1
ATOM 1248 N N . THR A 1 174 ? 11.917 4.555 -17.717 1.00 87.25 174 THR A N 1
ATOM 1249 C CA . THR A 1 174 ? 11.711 5.150 -19.052 1.00 87.25 174 THR A CA 1
ATOM 1250 C C . THR A 1 174 ? 10.839 4.242 -19.916 1.00 87.25 174 THR A C 1
ATOM 1252 O O . THR A 1 174 ? 9.885 4.703 -20.532 1.00 87.25 174 THR A O 1
ATOM 1255 N N . THR A 1 175 ? 11.174 2.950 -19.974 1.00 85.94 175 THR A N 1
ATOM 1256 C CA . THR A 1 175 ? 10.484 1.949 -20.816 1.00 85.94 175 THR A CA 1
ATOM 1257 C C . THR A 1 175 ? 10.229 0.622 -20.103 1.00 85.94 175 THR A C 1
ATOM 1259 O O . THR A 1 175 ? 9.550 -0.243 -20.654 1.00 85.94 175 THR A O 1
ATOM 1262 N N . GLY A 1 176 ? 10.784 0.438 -18.903 1.00 87.12 176 GLY A N 1
ATOM 1263 C CA . GLY A 1 176 ? 10.584 -0.770 -18.117 1.00 87.12 176 GLY A CA 1
ATOM 1264 C C . GLY A 1 176 ? 9.229 -0.783 -17.420 1.00 87.12 176 GLY A C 1
ATOM 1265 O O . GLY A 1 176 ? 8.495 0.205 -17.396 1.00 87.12 176 GLY A O 1
ATOM 1266 N N . THR A 1 177 ? 8.898 -1.923 -16.838 1.00 90.00 177 THR A N 1
ATOM 1267 C CA . THR A 1 177 ? 7.635 -2.116 -16.131 1.00 90.00 177 THR A CA 1
ATOM 1268 C C . THR A 1 177 ? 7.711 -1.504 -14.733 1.00 90.00 177 THR A C 1
ATOM 1270 O O . THR A 1 177 ? 8.742 -1.605 -14.067 1.00 90.00 177 THR A O 1
ATOM 1273 N N . ASN A 1 178 ? 6.608 -0.931 -14.257 1.00 90.69 178 ASN A N 1
ATOM 1274 C CA . ASN A 1 178 ? 6.435 -0.597 -12.846 1.00 90.69 178 ASN A CA 1
ATOM 1275 C C . ASN A 1 178 ? 5.353 -1.490 -12.231 1.00 90.69 178 ASN A C 1
ATOM 1277 O O . ASN A 1 178 ? 4.269 -1.667 -12.788 1.00 90.69 178 ASN A O 1
ATOM 1281 N N . PHE A 1 179 ? 5.636 -2.050 -11.063 1.00 91.06 179 PHE A N 1
ATOM 1282 C CA . PHE A 1 179 ? 4.676 -2.807 -10.275 1.00 91.06 179 PHE A CA 1
ATOM 1283 C C . PHE A 1 179 ? 4.722 -2.349 -8.831 1.00 91.06 179 PHE A C 1
ATOM 1285 O O . PHE A 1 179 ? 5.789 -2.340 -8.212 1.00 91.06 179 PHE A O 1
ATOM 1292 N N . ALA A 1 180 ? 3.551 -2.075 -8.278 1.00 90.00 180 ALA A N 1
ATOM 1293 C CA . ALA A 1 180 ? 3.399 -1.760 -6.877 1.00 90.00 180 ALA A CA 1
ATOM 1294 C C . ALA A 1 180 ? 2.197 -2.501 -6.295 1.00 90.00 180 ALA A C 1
ATOM 1296 O O . ALA A 1 180 ? 1.120 -2.572 -6.898 1.00 90.00 180 ALA A O 1
ATOM 1297 N N . SER A 1 181 ? 2.383 -3.032 -5.092 1.00 88.19 181 SER A N 1
ATOM 1298 C CA . SER A 1 181 ? 1.293 -3.556 -4.285 1.00 88.19 181 SER A CA 1
ATOM 1299 C C . SER A 1 181 ? 1.312 -2.950 -2.895 1.00 88.19 181 SER A C 1
ATOM 1301 O O . SER A 1 181 ? 2.337 -2.965 -2.220 1.00 88.19 181 SER A O 1
ATOM 1303 N N . LEU A 1 182 ? 0.158 -2.463 -2.462 1.00 87.25 182 LEU A N 1
ATOM 1304 C CA . LEU A 1 182 ? -0.061 -1.976 -1.110 1.00 87.25 182 LEU A CA 1
ATOM 1305 C C . LEU A 1 182 ? -1.146 -2.819 -0.456 1.00 87.25 182 LEU A C 1
ATOM 1307 O O . LEU A 1 182 ? -2.230 -2.996 -1.011 1.00 87.25 182 LEU A O 1
ATOM 1311 N N . ASN A 1 183 ? -0.836 -3.349 0.721 1.00 86.31 183 ASN A N 1
ATOM 1312 C CA . ASN A 1 183 ? -1.760 -4.136 1.518 1.00 86.31 183 ASN A CA 1
ATOM 1313 C C . ASN A 1 183 ? -1.741 -3.599 2.940 1.00 86.31 183 ASN A C 1
ATOM 1315 O O . ASN A 1 183 ? -0.786 -3.830 3.682 1.00 86.31 183 ASN A O 1
ATOM 1319 N N . GLU A 1 184 ? -2.803 -2.904 3.313 1.00 85.06 184 GLU A N 1
ATOM 1320 C CA . GLU A 1 184 ? -2.961 -2.360 4.653 1.00 85.06 184 GLU A CA 1
ATOM 1321 C C . GLU A 1 184 ? -4.117 -3.050 5.350 1.00 85.06 184 GLU A C 1
ATOM 1323 O O . GLU A 1 184 ? -5.205 -3.245 4.792 1.00 85.06 184 GLU A O 1
ATOM 1328 N N . SER A 1 185 ? -3.884 -3.424 6.600 1.00 87.12 185 SER A N 1
ATOM 1329 C CA . SER A 1 185 ? -4.946 -3.922 7.442 1.00 87.12 185 SER A CA 1
ATOM 1330 C C . SER A 1 185 ? -4.789 -3.514 8.888 1.00 87.12 185 SER A C 1
ATOM 1332 O O . SER A 1 185 ? -3.705 -3.609 9.467 1.00 87.12 185 SER A O 1
ATOM 1334 N N . SER A 1 186 ? -5.917 -3.133 9.472 1.00 86.75 186 SER A N 1
ATOM 1335 C CA . SER A 1 186 ? -6.055 -2.906 10.897 1.00 86.75 186 SER A CA 1
ATOM 1336 C C . SER A 1 186 ? -7.197 -3.756 11.458 1.00 86.75 186 SER A C 1
ATOM 1338 O O . SER A 1 186 ? -8.269 -3.878 10.860 1.00 86.75 186 SER A O 1
ATOM 1340 N N . ASP A 1 187 ? -6.945 -4.385 12.605 1.00 88.19 187 ASP A N 1
ATOM 1341 C CA . ASP A 1 187 ? -7.942 -5.093 13.413 1.00 88.19 187 ASP A CA 1
ATOM 1342 C C . ASP A 1 187 ? -7.842 -4.579 14.848 1.00 88.19 187 ASP A C 1
ATOM 1344 O O . ASP A 1 187 ? -6.902 -4.902 15.584 1.00 88.19 187 ASP A O 1
ATOM 1348 N N . GLN A 1 188 ? -8.801 -3.742 15.229 1.00 84.62 188 GLN A N 1
ATOM 1349 C CA . GLN A 1 188 ? -8.900 -3.184 16.568 1.00 84.62 188 GLN A CA 1
ATOM 1350 C C . GLN A 1 188 ? -10.084 -3.836 17.274 1.00 84.62 188 GLN A C 1
ATOM 1352 O O . GLN A 1 188 ? -11.237 -3.752 16.840 1.00 84.62 188 GLN A O 1
ATOM 1357 N N . SER A 1 189 ? -9.801 -4.497 18.390 1.00 87.75 189 SER A N 1
ATOM 1358 C CA . SER A 1 189 ? -10.823 -5.125 19.218 1.00 87.75 189 SER A CA 1
ATOM 1359 C C . SER A 1 189 ? -10.736 -4.627 20.647 1.00 87.75 189 SER A C 1
ATOM 1361 O O . SER A 1 189 ? -9.668 -4.635 21.255 1.00 87.75 189 SER A O 1
ATOM 1363 N N . ALA A 1 190 ? -11.869 -4.226 21.205 1.00 83.12 190 ALA A N 1
ATOM 1364 C CA . ALA A 1 190 ? -11.925 -3.814 22.595 1.00 83.12 190 ALA A CA 1
ATOM 1365 C C . ALA A 1 190 ? -13.140 -4.410 23.313 1.00 83.12 190 ALA A C 1
ATOM 1367 O O . ALA A 1 190 ? -14.213 -4.653 22.744 1.00 83.12 190 ALA A O 1
ATOM 1368 N N . GLN A 1 191 ? -12.946 -4.684 24.601 1.00 82.56 191 GLN A N 1
ATOM 1369 C CA . GLN A 1 191 ? -13.992 -5.122 25.514 1.00 82.56 191 GLN A CA 1
ATOM 1370 C C . GLN A 1 191 ? -13.944 -4.238 26.759 1.00 82.56 191 GLN A C 1
ATOM 1372 O O . GLN A 1 191 ? -12.972 -4.313 27.509 1.00 82.56 191 GLN A O 1
ATOM 1377 N N . SER A 1 192 ? -14.984 -3.435 27.005 1.00 69.81 192 SER A N 1
ATOM 1378 C CA . SER A 1 192 ? -15.073 -2.619 28.226 1.00 69.81 192 SER A CA 1
ATOM 1379 C C . SER A 1 192 ? -16.452 -2.672 28.863 1.00 69.81 192 SER A C 1
ATOM 1381 O O . SER A 1 192 ? -17.492 -2.668 28.207 1.00 69.81 192 SER A O 1
ATOM 1383 N N . VAL A 1 193 ? -16.437 -2.689 30.191 1.00 66.62 193 VAL A N 1
ATOM 1384 C CA . VAL A 1 193 ? -17.605 -2.500 31.060 1.00 66.62 193 VAL A CA 1
ATOM 1385 C C . VAL A 1 193 ? -17.726 -1.047 31.553 1.00 66.62 193 VAL A C 1
ATOM 1387 O O . VAL A 1 193 ? -18.621 -0.747 32.336 1.00 66.62 193 VAL A O 1
ATOM 1390 N N . ALA A 1 194 ? -16.822 -0.152 31.132 1.00 63.34 194 ALA A N 1
ATOM 1391 C CA . ALA A 1 194 ? -16.655 1.206 31.654 1.00 63.34 194 ALA A CA 1
ATOM 1392 C C . ALA A 1 194 ? -16.909 2.308 30.601 1.00 63.34 194 ALA A C 1
ATOM 1394 O O . ALA A 1 194 ? -17.113 2.038 29.418 1.00 63.34 194 ALA A O 1
ATOM 1395 N N . SER A 1 195 ? -16.948 3.563 31.062 1.00 67.25 195 SER A N 1
ATOM 1396 C CA . SER A 1 195 ? -17.328 4.747 30.284 1.00 67.25 195 SER A CA 1
ATOM 1397 C C . SER A 1 195 ? -16.258 5.177 29.270 1.00 67.25 195 SER A C 1
ATOM 1399 O O . SER A 1 195 ? -15.129 5.464 29.659 1.00 67.25 195 SER A O 1
ATOM 1401 N N . ILE A 1 196 ? -16.703 5.317 28.017 1.00 69.50 196 ILE A N 1
ATOM 1402 C CA . ILE A 1 196 ? -16.010 5.798 26.809 1.00 69.50 196 ILE A CA 1
ATOM 1403 C C . ILE A 1 196 ? -14.919 4.855 26.279 1.00 69.50 196 ILE A C 1
ATOM 1405 O O . ILE A 1 196 ? -13.940 4.535 26.952 1.00 69.50 196 ILE A O 1
ATOM 1409 N N . GLN A 1 197 ? -15.101 4.447 25.024 1.00 71.94 197 GLN A N 1
ATOM 1410 C CA . GLN A 1 197 ? -14.116 3.749 24.209 1.00 71.94 197 GLN A CA 1
ATOM 1411 C C . GLN A 1 197 ? -13.954 4.486 22.880 1.00 71.94 197 GLN A C 1
ATOM 1413 O O . GLN A 1 197 ? -14.954 4.785 22.221 1.00 71.94 197 GLN A O 1
ATOM 1418 N N . THR A 1 198 ? -12.707 4.728 22.483 1.00 79.38 198 THR A N 1
ATOM 1419 C CA . THR A 1 198 ? -12.384 5.344 21.192 1.00 79.38 198 THR A CA 1
ATOM 1420 C C . THR A 1 198 ? -11.525 4.391 20.379 1.00 79.38 198 THR A C 1
ATOM 1422 O O . THR A 1 198 ? -10.488 3.923 20.852 1.00 79.38 198 THR A O 1
ATOM 1425 N N . GLN A 1 199 ? -11.965 4.101 19.159 1.00 71.38 199 GLN A N 1
ATOM 1426 C CA . GLN A 1 199 ? -11.175 3.396 18.159 1.00 71.38 199 GLN A CA 1
ATOM 1427 C C . GLN A 1 199 ? -11.023 4.317 16.956 1.00 71.38 199 GLN A C 1
ATOM 1429 O O . GLN A 1 199 ? -12.008 4.700 16.321 1.00 71.38 199 GLN A O 1
ATOM 1434 N N . LEU A 1 200 ? -9.784 4.696 16.675 1.00 78.88 200 LEU A N 1
ATOM 1435 C CA . LEU A 1 200 ? -9.433 5.525 15.535 1.00 78.88 200 LEU A CA 1
ATOM 1436 C C . LEU A 1 200 ? -8.483 4.737 14.640 1.00 78.88 200 LEU A C 1
ATOM 1438 O O . LEU A 1 200 ? -7.492 4.179 15.112 1.00 78.88 200 LEU A O 1
ATOM 1442 N N . SER A 1 201 ? -8.800 4.703 13.353 1.00 67.88 201 SER A N 1
ATOM 1443 C CA . SER A 1 201 ? -7.868 4.307 12.308 1.00 67.88 201 SER A CA 1
ATOM 1444 C C . SER A 1 201 ? -7.857 5.432 11.290 1.00 67.88 201 SER A C 1
ATOM 1446 O O . SER A 1 201 ? -8.866 5.665 10.620 1.00 67.88 201 SER A O 1
ATOM 1448 N N . ASP A 1 202 ? -6.740 6.143 11.209 1.00 71.38 202 ASP A N 1
ATOM 1449 C CA . ASP A 1 202 ? -6.564 7.218 10.245 1.00 71.38 202 ASP A CA 1
ATOM 1450 C C . ASP A 1 202 ? -5.421 6.916 9.267 1.00 71.38 202 ASP A C 1
ATOM 1452 O O . ASP A 1 202 ? -4.614 5.993 9.429 1.00 71.38 202 ASP A O 1
ATOM 1456 N N . GLN A 1 203 ? -5.447 7.687 8.193 1.00 67.00 203 GLN A N 1
ATOM 1457 C CA . GLN A 1 203 ? -4.415 7.798 7.175 1.00 67.00 203 GLN A CA 1
ATOM 145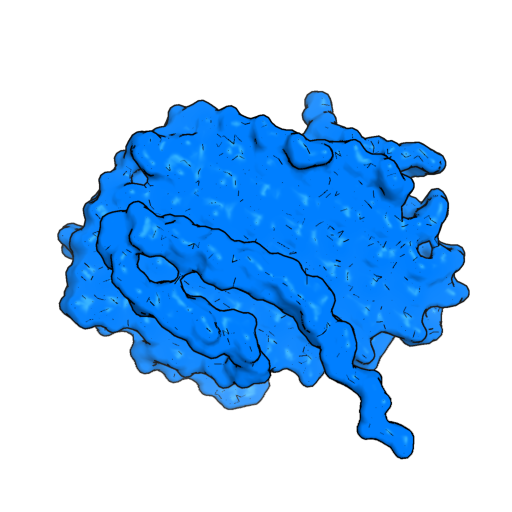8 C C . GLN A 1 203 ? -4.023 9.279 7.109 1.00 67.00 203 GLN A C 1
ATOM 1460 O O . GLN A 1 203 ? -4.750 10.140 7.618 1.00 67.00 203 GLN A O 1
ATOM 1465 N N . ASP A 1 204 ? -2.874 9.599 6.514 1.00 63.06 204 ASP A N 1
ATOM 1466 C CA . ASP A 1 204 ? -2.339 10.965 6.550 1.00 63.06 204 ASP A CA 1
ATOM 1467 C C . ASP A 1 204 ? -3.294 11.970 5.884 1.00 63.06 204 ASP A C 1
ATOM 1469 O O . ASP A 1 204 ? -3.415 12.042 4.663 1.00 63.06 204 ASP A O 1
ATOM 1473 N N . ALA A 1 205 ? -3.963 12.798 6.689 1.00 60.00 205 ALA A N 1
ATOM 1474 C CA . ALA A 1 205 ? -4.858 13.836 6.183 1.00 60.00 205 ALA A CA 1
ATOM 1475 C C . ALA A 1 205 ? -4.115 14.952 5.427 1.00 60.00 205 ALA A C 1
ATOM 1477 O O . ALA A 1 205 ? -4.749 15.703 4.681 1.00 60.00 205 ALA A O 1
ATOM 1478 N N . SER A 1 206 ? -2.798 15.086 5.636 1.00 59.12 206 SER A N 1
ATOM 1479 C CA . SER A 1 206 ? -1.950 16.059 4.940 1.00 59.12 206 SER A CA 1
ATOM 1480 C C . SER A 1 206 ? -1.505 15.590 3.556 1.00 59.12 206 SER A C 1
ATOM 1482 O O . SER A 1 206 ? -1.128 16.425 2.734 1.00 59.12 206 SER A O 1
ATOM 1484 N N . ASP A 1 207 ? -1.648 14.295 3.269 1.00 62.34 207 ASP A N 1
ATOM 1485 C CA . ASP A 1 207 ? -1.429 13.715 1.950 1.00 62.34 207 ASP A CA 1
ATOM 1486 C C . ASP A 1 207 ? -2.679 12.960 1.465 1.00 62.34 207 ASP A C 1
ATOM 1488 O O . ASP A 1 207 ? -2.664 11.742 1.290 1.00 62.34 207 ASP A O 1
ATOM 1492 N N . PRO A 1 208 ? -3.798 13.670 1.209 1.00 50.03 208 PRO A N 1
ATOM 1493 C CA . PRO A 1 208 ? -5.032 13.038 0.755 1.00 50.03 208 PRO A CA 1
ATOM 1494 C C . PRO A 1 208 ? -4.901 12.414 -0.639 1.00 50.03 208 PRO A C 1
ATOM 1496 O O . PRO A 1 208 ? -5.860 11.794 -1.079 1.00 50.03 208 PRO A O 1
ATOM 1499 N N . ASN A 1 209 ? -3.774 12.616 -1.334 1.00 45.12 209 ASN A N 1
ATOM 1500 C CA . ASN A 1 209 ? -3.468 12.094 -2.666 1.00 45.12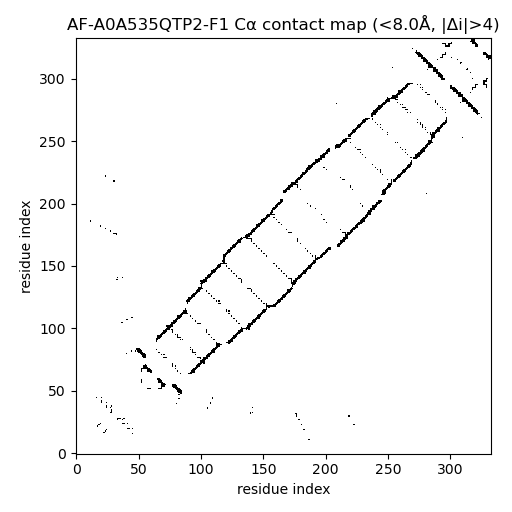 209 ASN A CA 1
ATOM 1501 C C . ASN A 1 209 ? -2.325 11.070 -2.654 1.00 45.12 209 ASN A C 1
ATOM 1503 O O . ASN A 1 209 ? -1.966 10.566 -3.722 1.00 45.12 209 ASN A O 1
ATOM 1507 N N . GLY A 1 210 ? -1.764 10.763 -1.486 1.00 53.06 210 GLY A N 1
ATOM 1508 C CA . GLY A 1 210 ? -0.698 9.792 -1.359 1.00 53.06 210 GLY A CA 1
ATOM 1509 C C . GLY A 1 210 ? -1.141 8.454 -1.930 1.00 53.06 210 GLY A C 1
ATOM 1510 O O . GLY A 1 210 ? -2.311 8.075 -1.831 1.00 53.06 210 GLY A O 1
ATOM 1511 N N . HIS A 1 211 ? -0.202 7.739 -2.550 1.00 73.69 211 HIS A N 1
ATOM 1512 C CA . HIS A 1 211 ? 0.291 6.488 -1.963 1.00 73.69 211 HIS A CA 1
ATOM 1513 C C . HIS A 1 211 ? 1.089 5.634 -2.964 1.00 73.69 211 HIS A C 1
ATOM 1515 O O . HIS A 1 211 ? 1.979 4.906 -2.525 1.00 73.69 211 HIS A O 1
ATOM 1521 N N . ILE A 1 212 ? 0.905 5.767 -4.289 1.00 83.25 212 ILE A N 1
ATOM 1522 C CA . ILE A 1 212 ? 1.737 5.062 -5.296 1.00 83.25 212 ILE A CA 1
ATOM 1523 C C . ILE A 1 212 ? 1.854 5.826 -6.639 1.00 83.25 212 ILE A C 1
ATOM 1525 O O . ILE A 1 212 ? 0.993 5.702 -7.501 1.00 83.25 212 ILE A O 1
ATOM 1529 N N . ASN A 1 213 ? 2.936 6.546 -6.915 1.00 87.31 213 ASN A N 1
ATOM 1530 C CA . ASN A 1 213 ? 3.131 7.162 -8.233 1.00 87.31 213 ASN A CA 1
ATOM 1531 C C . ASN A 1 213 ? 3.982 6.268 -9.132 1.00 87.31 213 ASN A C 1
ATOM 1533 O O . ASN A 1 213 ? 5.081 5.850 -8.758 1.00 87.31 213 ASN A O 1
ATOM 1537 N N . GLN A 1 214 ? 3.485 5.985 -10.334 1.00 84.38 214 GLN A N 1
ATOM 1538 C CA . GLN A 1 214 ? 4.237 5.270 -11.358 1.00 84.38 214 GLN A CA 1
ATOM 1539 C C . GLN A 1 214 ? 4.324 6.113 -12.625 1.00 84.38 214 GLN A C 1
ATOM 1541 O O . GLN A 1 214 ? 3.318 6.479 -13.230 1.00 84.38 214 GLN A O 1
ATOM 1546 N N . HIS A 1 215 ? 5.553 6.360 -13.060 1.00 88.31 215 HIS A N 1
ATOM 1547 C CA . HIS A 1 215 ? 5.838 7.019 -14.325 1.00 88.31 215 HIS A CA 1
ATOM 1548 C C . HIS A 1 215 ? 6.681 6.074 -15.179 1.00 88.31 215 HIS A C 1
ATOM 1550 O O . HIS A 1 215 ? 7.827 5.776 -14.832 1.00 88.31 215 HIS A O 1
ATOM 1556 N N . SER A 1 216 ? 6.104 5.551 -16.261 1.00 86.69 216 SER A N 1
ATOM 1557 C CA . SER A 1 216 ? 6.839 4.798 -17.280 1.00 86.69 216 SER A CA 1
ATOM 1558 C C . SER A 1 216 ? 6.055 4.685 -18.572 1.00 86.69 216 SER A C 1
ATOM 1560 O O . SER A 1 216 ? 4.868 4.387 -18.534 1.00 86.69 216 SER A O 1
ATOM 1562 N N . ALA A 1 217 ? 6.744 4.817 -19.712 1.00 85.25 217 ALA A N 1
ATOM 1563 C CA . ALA A 1 217 ? 6.158 4.477 -21.008 1.00 85.25 217 ALA A CA 1
ATOM 1564 C C . ALA A 1 217 ? 5.983 2.954 -21.188 1.00 85.25 217 ALA A C 1
ATOM 1566 O O . ALA A 1 217 ? 5.286 2.510 -22.101 1.00 85.25 217 ALA A O 1
ATOM 1567 N N . GLY A 1 218 ? 6.636 2.145 -20.344 1.00 87.00 218 GLY A N 1
ATOM 1568 C CA . GLY A 1 218 ? 6.356 0.718 -20.193 1.00 87.00 218 GLY A CA 1
ATOM 1569 C C . GLY A 1 218 ? 5.027 0.464 -19.478 1.00 87.00 218 GLY A C 1
ATOM 1570 O O . GLY A 1 218 ? 4.266 1.385 -19.211 1.00 87.00 218 GLY A O 1
ATOM 1571 N N . LEU A 1 219 ? 4.721 -0.802 -19.194 1.00 89.56 219 LEU A N 1
ATOM 1572 C CA . LEU A 1 219 ? 3.478 -1.165 -18.512 1.00 89.56 219 LEU A CA 1
ATOM 1573 C C . LEU A 1 219 ? 3.577 -0.854 -17.012 1.00 89.56 219 LEU A C 1
ATOM 1575 O O . LEU A 1 219 ? 4.532 -1.269 -16.354 1.00 89.56 219 LEU A O 1
ATOM 1579 N N . SER A 1 220 ? 2.572 -0.190 -16.456 1.00 90.75 220 SER A N 1
ATOM 1580 C CA . SER A 1 220 ? 2.477 0.123 -15.033 1.00 90.75 220 SER A CA 1
ATOM 1581 C C . SER A 1 220 ? 1.275 -0.596 -14.415 1.00 90.75 220 SER A C 1
ATOM 1583 O O . SER A 1 220 ? 0.150 -0.552 -14.924 1.00 90.75 220 SER A O 1
ATOM 1585 N N . ARG A 1 221 ? 1.485 -1.292 -13.291 1.00 89.25 221 ARG A N 1
ATOM 1586 C CA . ARG A 1 221 ? 0.409 -1.949 -12.535 1.00 89.25 221 ARG A CA 1
ATOM 1587 C C . ARG A 1 221 ? 0.439 -1.613 -11.054 1.00 89.25 221 ARG A C 1
ATOM 1589 O O . ARG A 1 221 ? 1.468 -1.770 -10.393 1.00 89.25 221 ARG A O 1
ATOM 1596 N N . ILE A 1 222 ? -0.732 -1.253 -10.538 1.00 87.38 222 ILE A N 1
ATOM 1597 C CA . ILE A 1 222 ? -0.966 -0.947 -9.129 1.00 87.38 222 ILE A CA 1
ATOM 1598 C C . ILE A 1 222 ? -2.112 -1.800 -8.596 1.00 87.38 222 ILE A C 1
ATOM 1600 O O . ILE A 1 222 ? -3.210 -1.836 -9.162 1.00 87.38 222 ILE A O 1
ATOM 1604 N N . PHE A 1 223 ? -1.863 -2.448 -7.460 1.00 87.69 223 PHE A N 1
ATOM 1605 C CA . PHE A 1 223 ? -2.882 -3.160 -6.697 1.00 87.69 223 PHE A CA 1
ATOM 1606 C C . PHE A 1 223 ? -2.873 -2.695 -5.249 1.00 87.69 223 PHE A C 1
ATOM 1608 O O . PHE A 1 223 ? -1.928 -2.976 -4.508 1.00 87.69 223 PHE A O 1
ATOM 1615 N N . VAL A 1 224 ? -3.954 -2.040 -4.839 1.00 86.25 224 VAL A N 1
ATOM 1616 C CA . VAL A 1 224 ? -4.139 -1.604 -3.460 1.00 86.25 224 VAL A CA 1
ATOM 1617 C C . VAL A 1 224 ? -5.282 -2.366 -2.817 1.00 86.25 224 VAL A C 1
ATOM 1619 O O . VAL A 1 224 ? -6.386 -2.423 -3.358 1.00 86.25 224 VAL A O 1
ATOM 1622 N N . THR A 1 225 ? -5.013 -2.934 -1.645 1.00 86.31 225 THR A N 1
ATOM 1623 C CA . THR A 1 225 ? -6.019 -3.531 -0.769 1.00 86.31 225 THR A CA 1
ATOM 1624 C C . THR A 1 225 ? -5.926 -2.893 0.609 1.00 86.31 225 THR A C 1
ATOM 1626 O O . THR A 1 225 ? -4.882 -2.958 1.253 1.00 86.31 225 THR A O 1
ATOM 1629 N N . GLN A 1 226 ? -7.027 -2.314 1.077 1.00 84.62 226 GLN A N 1
ATOM 1630 C CA . GLN A 1 226 ? -7.144 -1.776 2.430 1.00 84.62 226 GLN A CA 1
ATOM 1631 C C . GLN A 1 226 ? -8.326 -2.442 3.132 1.00 84.62 226 GLN A C 1
ATOM 1633 O O . GLN A 1 226 ? -9.444 -2.459 2.610 1.00 84.62 226 GLN A O 1
ATOM 1638 N N . SER A 1 227 ? -8.087 -3.003 4.316 1.00 86.62 227 SER A N 1
ATOM 1639 C CA . SER A 1 227 ? -9.122 -3.658 5.119 1.00 86.62 227 SER A CA 1
ATOM 1640 C C . SER A 1 227 ? -9.027 -3.238 6.577 1.00 86.62 227 SER A C 1
ATOM 1642 O O . SER A 1 227 ? -8.123 -3.675 7.290 1.00 86.62 227 SER A O 1
ATOM 1644 N N . GLN A 1 228 ? -10.005 -2.466 7.038 1.00 85.19 228 GLN A N 1
ATOM 1645 C CA . GLN A 1 228 ? -10.064 -1.999 8.421 1.00 85.19 228 GLN A CA 1
ATOM 1646 C C . GLN A 1 228 ? -11.267 -2.611 9.138 1.00 85.19 228 GLN A C 1
ATOM 1648 O O . GLN A 1 228 ? -12.405 -2.553 8.659 1.00 85.19 228 GLN A O 1
ATOM 1653 N N . VAL A 1 229 ? -11.004 -3.231 10.285 1.00 86.81 229 VAL A N 1
ATOM 1654 C CA . VAL A 1 229 ? -12.014 -3.866 11.127 1.00 86.81 229 VAL A CA 1
ATOM 1655 C C . VAL A 1 229 ? -11.914 -3.298 12.533 1.00 86.81 229 VAL A C 1
ATOM 1657 O O . VAL A 1 229 ? -10.872 -3.375 13.180 1.00 86.81 229 VAL A O 1
ATOM 1660 N N . GLN A 1 230 ? -13.031 -2.781 13.029 1.00 83.56 230 GLN A N 1
ATOM 1661 C CA . GLN A 1 230 ? -13.178 -2.339 14.407 1.00 83.56 230 GLN A CA 1
ATOM 1662 C C . GLN A 1 230 ? -14.335 -3.100 15.049 1.00 83.56 230 GLN A C 1
ATOM 1664 O O . GLN A 1 230 ? -15.477 -3.059 14.586 1.00 83.56 230 GLN A O 1
ATOM 1669 N N . ASN A 1 231 ? -14.027 -3.832 16.116 1.00 86.31 231 ASN A N 1
ATOM 1670 C CA . ASN A 1 231 ? -15.012 -4.570 16.892 1.00 86.31 231 ASN A CA 1
ATOM 1671 C C . ASN A 1 231 ? -15.005 -4.091 18.331 1.00 86.31 231 ASN A C 1
ATOM 1673 O O . ASN A 1 231 ? -13.957 -4.008 18.979 1.00 86.31 231 ASN A O 1
ATOM 1677 N N . LEU A 1 232 ? -16.199 -3.884 18.862 1.00 79.75 232 LEU A N 1
ATOM 1678 C CA . LEU A 1 232 ? -16.356 -3.396 20.209 1.00 79.75 232 LEU A CA 1
ATOM 1679 C C . LEU A 1 232 ? -17.499 -4.098 20.919 1.00 79.75 232 LEU A C 1
ATOM 1681 O O . LEU A 1 232 ? -18.609 -4.229 20.409 1.00 79.75 232 LEU A O 1
ATOM 1685 N N . THR A 1 233 ? -17.210 -4.574 22.127 1.00 80.88 233 THR A N 1
ATOM 1686 C CA . THR A 1 233 ? -18.178 -5.282 22.968 1.00 80.88 233 THR A CA 1
ATOM 1687 C C . THR A 1 233 ? -18.231 -4.626 24.343 1.00 80.88 233 THR A C 1
ATOM 1689 O O . THR A 1 233 ? -17.201 -4.437 24.988 1.00 80.88 233 THR A O 1
ATOM 1692 N N . GLY A 1 234 ? -19.423 -4.237 24.800 1.00 75.62 234 GLY A N 1
ATOM 1693 C CA . GLY A 1 234 ? -19.554 -3.504 26.059 1.00 75.62 234 GLY A CA 1
ATOM 1694 C C . GLY A 1 234 ? -20.762 -2.580 26.134 1.00 75.62 234 GLY A C 1
ATOM 1695 O O . GLY A 1 234 ? -21.484 -2.411 25.154 1.00 75.62 234 GLY A O 1
ATOM 1696 N N . SER A 1 235 ? -20.968 -1.973 27.304 1.00 69.62 235 SER A N 1
ATOM 1697 C CA . SER A 1 235 ? -22.086 -1.060 27.598 1.00 69.62 235 SER A CA 1
ATOM 1698 C C . SER A 1 235 ? -21.706 0.428 27.612 1.00 69.62 235 SER A C 1
ATOM 1700 O O . SER A 1 235 ? -22.563 1.262 27.893 1.00 69.62 235 SER A O 1
ATOM 1702 N N . GLY A 1 236 ? -20.438 0.775 27.365 1.00 67.25 236 GLY A N 1
ATOM 1703 C CA . GLY A 1 236 ? -19.972 2.166 27.312 1.00 67.25 236 GLY A CA 1
ATOM 1704 C C . GLY A 1 236 ? -20.368 2.895 26.021 1.00 67.25 236 GLY A C 1
ATOM 1705 O O . GLY A 1 236 ? -20.774 2.263 25.048 1.00 67.25 236 GLY A O 1
ATOM 1706 N N . THR A 1 237 ? -20.229 4.225 26.007 1.00 70.94 237 THR A N 1
ATOM 1707 C CA . THR A 1 237 ? -20.256 5.033 24.773 1.00 70.94 237 THR A CA 1
ATOM 1708 C C . THR A 1 237 ? -19.056 4.684 23.908 1.00 70.94 237 THR A C 1
ATOM 1710 O O . THR A 1 237 ? -17.955 4.490 24.426 1.00 70.94 237 THR A O 1
ATOM 1713 N N . GLN A 1 238 ? -19.270 4.613 22.603 1.00 71.25 238 GLN A N 1
ATOM 1714 C CA . GLN A 1 238 ? -18.265 4.171 21.651 1.00 71.25 238 GLN A CA 1
ATOM 1715 C C . GLN A 1 238 ? -18.159 5.207 20.543 1.00 71.25 238 GLN A C 1
ATOM 1717 O O . GLN A 1 238 ? -19.189 5.663 20.052 1.00 71.25 238 GLN A O 1
ATOM 1722 N N . MET A 1 239 ? -16.932 5.571 20.187 1.00 76.31 239 MET A N 1
ATOM 1723 C CA . MET A 1 239 ? -16.620 6.350 18.996 1.00 76.31 239 MET A CA 1
ATOM 1724 C C . MET A 1 239 ? -15.693 5.506 18.131 1.00 76.31 239 MET A C 1
ATOM 1726 O O . MET A 1 239 ? -14.598 5.143 18.565 1.00 76.31 239 MET A O 1
ATOM 1730 N N . GLN A 1 240 ? -16.160 5.163 16.939 1.00 73.31 240 GLN A N 1
ATOM 1731 C CA . GLN A 1 240 ? -15.400 4.403 15.956 1.00 73.31 240 GLN A CA 1
ATOM 1732 C C . GLN A 1 240 ? -15.268 5.244 14.695 1.00 73.31 240 GLN A C 1
ATOM 1734 O O . GLN A 1 240 ? -16.282 5.567 14.078 1.00 73.31 240 GLN A O 1
ATOM 1739 N N . THR A 1 241 ? -14.033 5.573 14.327 1.00 78.50 241 THR A N 1
ATOM 1740 C CA . THR A 1 241 ? -13.723 6.293 13.090 1.00 78.50 241 THR A CA 1
ATOM 1741 C C . THR A 1 241 ? -12.760 5.468 12.251 1.00 78.50 241 THR A C 1
ATOM 1743 O O . THR A 1 241 ? -11.718 5.019 12.741 1.00 78.50 241 THR A O 1
ATOM 1746 N N . ILE A 1 242 ? -13.129 5.273 10.987 1.00 72.06 242 ILE A N 1
ATOM 1747 C CA . ILE A 1 242 ? -12.365 4.538 9.976 1.00 72.06 242 ILE A CA 1
ATOM 1748 C C . ILE A 1 242 ? -12.220 5.416 8.732 1.00 72.06 242 ILE A C 1
ATOM 1750 O O . ILE A 1 242 ? -13.221 5.953 8.250 1.00 72.06 242 ILE A O 1
ATOM 1754 N N . ASP A 1 243 ? -10.995 5.529 8.213 1.00 73.56 243 ASP A N 1
ATOM 1755 C CA . ASP A 1 243 ? -10.683 6.322 7.018 1.00 73.56 243 ASP A CA 1
ATOM 1756 C C . ASP A 1 243 ? -9.593 5.671 6.133 1.00 73.56 243 ASP A C 1
ATOM 1758 O O . ASP A 1 243 ? -8.461 6.157 6.073 1.00 73.56 243 ASP A O 1
ATOM 1762 N N . PRO A 1 244 ? -9.867 4.536 5.450 1.00 67.00 244 PRO A N 1
ATOM 1763 C CA . PRO A 1 244 ? -9.016 4.054 4.372 1.00 67.00 244 PRO A CA 1
ATOM 1764 C C . PRO A 1 244 ? -9.097 5.030 3.199 1.00 67.00 244 PRO A C 1
ATOM 1766 O O . PRO A 1 244 ? -10.059 5.036 2.420 1.00 67.00 244 PRO A O 1
ATOM 1769 N N . ARG A 1 245 ? -8.064 5.857 3.069 1.00 71.75 245 ARG A N 1
ATOM 1770 C CA . ARG A 1 245 ? -7.830 6.652 1.868 1.00 71.75 245 ARG A CA 1
ATOM 1771 C C . ARG A 1 245 ? -6.768 5.972 1.033 1.00 71.75 245 ARG A C 1
ATOM 1773 O O . ARG A 1 245 ? -5.738 5.551 1.550 1.00 71.75 245 ARG A O 1
ATOM 1780 N N . CYS A 1 246 ? -7.032 5.847 -0.258 1.00 67.81 246 CYS A N 1
ATOM 1781 C CA . CYS A 1 246 ? -6.035 5.418 -1.222 1.00 67.81 246 CYS A CA 1
ATOM 1782 C C . CYS A 1 246 ? -6.157 6.252 -2.486 1.00 67.81 246 CYS A C 1
ATOM 1784 O O . CYS A 1 246 ? -7.256 6.411 -3.029 1.00 67.81 246 CYS A O 1
ATOM 1786 N N . CYS A 1 247 ? -5.010 6.739 -2.952 1.00 70.12 247 CYS A N 1
ATOM 1787 C CA . CYS A 1 247 ? -4.895 7.547 -4.148 1.00 70.12 247 CYS A CA 1
ATOM 1788 C C . CYS A 1 247 ? -3.636 7.152 -4.928 1.00 70.12 247 CYS A C 1
ATOM 1790 O O . CYS A 1 247 ? -2.681 6.609 -4.362 1.00 70.12 247 CYS A O 1
ATOM 1792 N N . SER A 1 248 ? -3.634 7.351 -6.250 1.00 74.88 248 SER A N 1
ATOM 1793 C CA . SER A 1 248 ? -2.396 7.274 -7.042 1.00 74.88 248 SER A CA 1
ATOM 1794 C C . SER A 1 248 ? -2.508 7.796 -8.474 1.00 74.88 248 SER A C 1
ATOM 1796 O O . SER A 1 248 ? -3.605 8.046 -8.988 1.00 74.88 248 SER A O 1
ATOM 1798 N N . VAL A 1 249 ? -1.337 7.936 -9.102 1.00 81.38 249 VAL A N 1
ATOM 1799 C CA . VAL A 1 249 ? -1.137 8.374 -10.484 1.00 81.38 249 VAL A CA 1
ATOM 1800 C C . VAL A 1 249 ? -0.370 7.301 -11.266 1.00 81.38 249 VAL A C 1
ATOM 1802 O O . VAL A 1 249 ? 0.701 6.859 -10.846 1.00 81.38 249 VAL A O 1
ATOM 1805 N N . GLN A 1 250 ? -0.909 6.905 -12.419 1.00 81.06 250 GLN A N 1
ATOM 1806 C CA . GLN A 1 250 ? -0.207 6.158 -13.460 1.00 81.06 250 GLN A CA 1
ATOM 1807 C C . GLN A 1 250 ? -0.323 6.913 -14.774 1.00 81.06 250 GLN A C 1
ATOM 1809 O O . GLN A 1 250 ? -1.409 7.035 -15.338 1.00 81.06 250 GLN A O 1
ATOM 1814 N N . ASP A 1 251 ? 0.800 7.390 -15.280 1.00 75.31 251 ASP A N 1
ATOM 1815 C CA . ASP A 1 251 ? 0.793 8.158 -16.513 1.00 75.31 251 ASP A CA 1
ATOM 1816 C C . ASP A 1 251 ? 1.542 7.418 -17.614 1.00 75.31 251 ASP A C 1
ATOM 1818 O O . ASP A 1 251 ? 2.527 6.727 -17.358 1.00 75.31 251 ASP A O 1
ATOM 1822 N N . THR A 1 252 ? 1.144 7.717 -18.851 1.00 80.62 252 THR A N 1
ATOM 1823 C CA . THR A 1 252 ? 1.853 7.493 -20.123 1.00 80.62 252 THR A CA 1
ATOM 1824 C C . THR A 1 252 ? 1.599 6.196 -20.896 1.00 80.62 252 THR A C 1
ATOM 1826 O O . THR A 1 252 ? 1.918 6.186 -22.088 1.00 80.62 252 THR A O 1
ATOM 1829 N N . ASN A 1 253 ? 0.943 5.173 -20.337 1.00 85.81 253 ASN A N 1
ATOM 1830 C CA . ASN A 1 253 ? 0.589 3.959 -21.085 1.00 85.81 253 ASN A CA 1
ATOM 1831 C C . ASN A 1 253 ? -0.917 3.613 -21.004 1.00 85.81 253 ASN A C 1
ATOM 1833 O O . ASN A 1 253 ? -1.535 3.591 -19.942 1.00 85.81 253 ASN A O 1
ATOM 1837 N N . GLY A 1 254 ? -1.537 3.368 -22.164 1.00 87.56 254 GLY A N 1
ATOM 1838 C CA . GLY A 1 254 ? -2.969 3.058 -22.273 1.00 87.56 254 GLY A CA 1
ATOM 1839 C C . GLY A 1 254 ? -3.362 1.666 -21.766 1.00 87.56 254 GLY A C 1
ATOM 1840 O O . GLY A 1 254 ? -4.539 1.429 -21.504 1.00 87.56 254 GLY A O 1
ATOM 1841 N N . ASP A 1 255 ? -2.390 0.766 -21.606 1.00 89.19 255 ASP A N 1
ATOM 1842 C CA . ASP A 1 255 ? -2.586 -0.592 -21.083 1.00 89.19 255 ASP A CA 1
ATOM 1843 C C . ASP A 1 255 ? -2.352 -0.685 -19.563 1.00 89.19 255 ASP A C 1
ATOM 1845 O O . ASP A 1 255 ? -2.391 -1.782 -18.995 1.00 89.19 255 ASP A O 1
ATOM 1849 N N . ASP A 1 256 ? -2.104 0.448 -18.897 1.00 90.19 256 ASP A N 1
ATOM 1850 C CA . ASP A 1 256 ? -1.912 0.502 -17.450 1.00 90.19 256 ASP A CA 1
ATOM 1851 C C . ASP A 1 256 ? -3.123 -0.053 -16.695 1.00 90.19 256 ASP A C 1
ATOM 1853 O O . ASP A 1 256 ? -4.272 0.045 -17.136 1.00 90.19 256 ASP A O 1
ATOM 1857 N N . VAL A 1 257 ? -2.862 -0.666 -15.539 1.00 89.56 257 VAL A N 1
ATOM 1858 C CA . VAL A 1 257 ? -3.915 -1.228 -14.688 1.00 89.56 257 VAL A CA 1
ATOM 1859 C C . VAL A 1 257 ? -3.748 -0.745 -13.264 1.00 89.56 257 VAL A C 1
ATOM 1861 O O . VAL A 1 257 ? -2.751 -1.036 -12.604 1.00 89.56 257 VAL A O 1
ATOM 1864 N N . PHE A 1 258 ? -4.803 -0.127 -12.756 1.00 89.31 258 PHE A N 1
ATOM 1865 C CA . PHE A 1 258 ? -4.898 0.314 -11.381 1.00 89.31 258 PHE A CA 1
ATOM 1866 C C . PHE A 1 258 ? -6.160 -0.267 -10.740 1.00 89.31 258 PHE A C 1
ATOM 1868 O O . PHE A 1 258 ? -7.284 0.009 -11.154 1.00 89.31 258 PHE A O 1
ATOM 1875 N N . THR A 1 259 ? -5.988 -1.109 -9.722 1.00 89.00 259 THR A N 1
ATOM 1876 C CA . THR A 1 259 ? -7.096 -1.609 -8.902 1.00 89.00 259 THR A CA 1
ATOM 1877 C C . THR A 1 259 ? -6.971 -1.151 -7.453 1.00 89.00 259 THR A C 1
ATOM 1879 O O . THR A 1 259 ? -5.972 -1.443 -6.797 1.00 89.00 259 THR A O 1
ATOM 1882 N N . ILE A 1 260 ? -8.026 -0.523 -6.939 1.00 87.56 260 ILE A N 1
ATOM 1883 C CA . ILE A 1 260 ? -8.222 -0.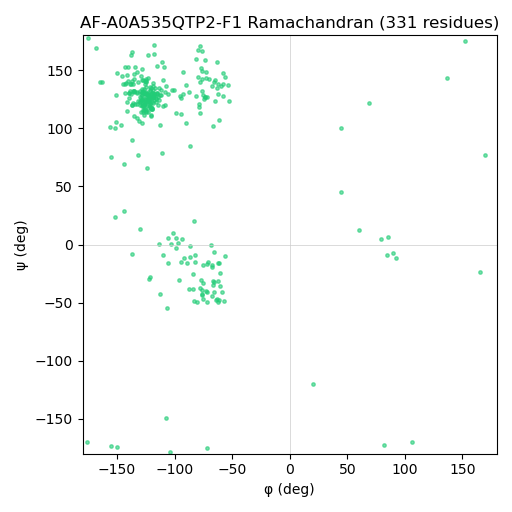236 -5.516 1.00 87.56 260 ILE A CA 1
ATOM 1884 C C . ILE A 1 260 ? -9.323 -1.153 -4.991 1.00 87.56 260 ILE A C 1
ATOM 1886 O O . ILE A 1 260 ? -10.394 -1.249 -5.588 1.00 87.56 260 ILE A O 1
ATOM 1890 N N . THR A 1 261 ? -9.080 -1.821 -3.868 1.00 88.94 261 THR A N 1
ATOM 1891 C CA . THR A 1 261 ? -10.099 -2.542 -3.099 1.00 88.94 261 THR A CA 1
ATOM 1892 C C . THR A 1 261 ? -10.073 -2.064 -1.655 1.00 88.94 261 THR A C 1
ATOM 1894 O O . THR A 1 261 ? -9.067 -2.218 -0.967 1.00 88.94 261 THR A O 1
ATOM 1897 N N . GLN A 1 262 ? -11.180 -1.498 -1.188 1.00 86.25 262 GLN A N 1
ATOM 1898 C CA . GLN A 1 262 ? -11.330 -1.013 0.181 1.00 86.25 262 GLN A CA 1
ATOM 1899 C C . GLN A 1 262 ? -12.496 -1.725 0.865 1.00 86.25 262 GLN A C 1
ATOM 1901 O O . GLN A 1 262 ? -13.579 -1.887 0.295 1.00 86.25 262 GLN A O 1
ATOM 1906 N N . SER A 1 263 ? -12.270 -2.149 2.103 1.00 87.69 263 SER A N 1
ATOM 1907 C CA . SER A 1 263 ? -13.287 -2.757 2.950 1.00 87.69 263 SER A CA 1
ATOM 1908 C C . SER A 1 263 ? -13.220 -2.177 4.350 1.00 87.69 263 SER A C 1
ATOM 1910 O O . SER A 1 263 ? -12.159 -2.152 4.976 1.00 87.69 263 SER A O 1
ATOM 1912 N N . THR A 1 264 ? -14.376 -1.789 4.874 1.00 86.88 264 THR A N 1
ATOM 1913 C CA . THR A 1 264 ? -14.516 -1.340 6.259 1.00 86.88 264 THR A CA 1
ATOM 1914 C C . THR A 1 264 ? -15.595 -2.133 6.977 1.00 86.88 264 THR A C 1
ATOM 1916 O O . THR A 1 264 ? -16.639 -2.486 6.416 1.00 86.88 264 THR A O 1
ATOM 1919 N N . LYS A 1 265 ? -15.334 -2.463 8.239 1.00 87.06 265 LYS A N 1
ATOM 1920 C CA . LYS A 1 265 ? -16.303 -3.147 9.089 1.00 87.06 265 LYS A CA 1
ATOM 1921 C C . LYS A 1 265 ? -16.254 -2.604 10.503 1.00 87.06 265 LYS A C 1
ATOM 1923 O O . LYS A 1 265 ? -15.230 -2.707 11.172 1.00 87.06 265 LYS A O 1
ATOM 1928 N N . GLN A 1 266 ? -17.399 -2.120 10.958 1.00 83.62 266 GLN A N 1
ATOM 1929 C CA . GLN A 1 266 ? -17.633 -1.680 12.323 1.00 83.62 266 GLN A CA 1
ATOM 1930 C C . GLN A 1 266 ? -18.730 -2.524 12.967 1.00 83.62 266 GLN A C 1
ATOM 1932 O O . GLN A 1 266 ? -19.791 -2.777 12.385 1.00 83.62 266 GLN A O 1
ATOM 1937 N N . ALA A 1 267 ? -18.453 -2.975 14.185 1.00 85.81 267 ALA A N 1
ATOM 1938 C CA . ALA A 1 267 ? -19.422 -3.623 15.052 1.00 85.81 267 ALA A CA 1
ATOM 1939 C C . ALA A 1 267 ? -19.283 -3.072 16.475 1.00 85.81 267 ALA A C 1
ATOM 1941 O O . ALA A 1 267 ? -18.180 -3.008 17.022 1.00 85.81 267 ALA A O 1
ATOM 1942 N N . GLY A 1 268 ? -20.412 -2.703 17.068 1.00 82.44 268 GLY A N 1
ATOM 1943 C CA . GLY A 1 268 ? -20.515 -2.064 18.371 1.00 82.44 268 GLY A CA 1
ATOM 1944 C C . GLY A 1 268 ? -21.877 -2.314 19.016 1.00 82.44 268 GLY A C 1
ATOM 1945 O O . GLY A 1 268 ? -22.690 -3.104 18.530 1.00 82.44 268 GLY A O 1
ATOM 1946 N N . ASN A 1 269 ? -22.128 -1.656 20.145 1.00 80.12 269 ASN A N 1
ATOM 1947 C CA . ASN A 1 269 ? -23.443 -1.696 20.788 1.00 80.12 269 ASN A CA 1
ATOM 1948 C C . ASN A 1 269 ? -24.444 -0.737 20.094 1.00 80.12 269 ASN A C 1
ATOM 1950 O O . ASN A 1 269 ? -24.024 0.114 19.312 1.00 80.12 269 ASN A O 1
ATOM 1954 N N . PRO A 1 270 ? -25.760 -0.829 20.374 1.00 76.12 270 PRO A N 1
ATOM 1955 C CA . PRO A 1 270 ? -26.763 0.049 19.752 1.00 76.12 270 PRO A CA 1
ATOM 1956 C C . PRO A 1 270 ? -26.599 1.551 20.040 1.00 76.12 270 PRO A C 1
ATOM 1958 O O . PRO A 1 270 ? -27.194 2.365 19.350 1.00 76.12 270 PRO A O 1
ATOM 1961 N N . ASN A 1 271 ? -25.808 1.920 21.053 1.00 74.25 271 ASN A N 1
ATOM 1962 C CA . ASN A 1 271 ? -25.541 3.310 21.436 1.00 74.25 271 ASN A CA 1
ATOM 1963 C C . ASN A 1 271 ? -24.170 3.799 20.929 1.00 74.25 271 ASN A C 1
ATOM 1965 O O . ASN A 1 271 ? -23.678 4.835 21.383 1.00 74.25 271 ASN A O 1
ATOM 1969 N N . ALA A 1 272 ? -23.510 3.028 20.064 1.00 77.50 272 ALA A N 1
ATOM 1970 C CA . ALA A 1 272 ? -22.216 3.373 19.508 1.00 77.50 272 ALA A CA 1
ATOM 1971 C C . ALA A 1 272 ? -22.375 4.460 18.442 1.00 77.50 272 ALA A C 1
ATOM 1973 O O . ALA A 1 272 ? -23.155 4.303 17.505 1.00 77.50 272 ALA A O 1
ATOM 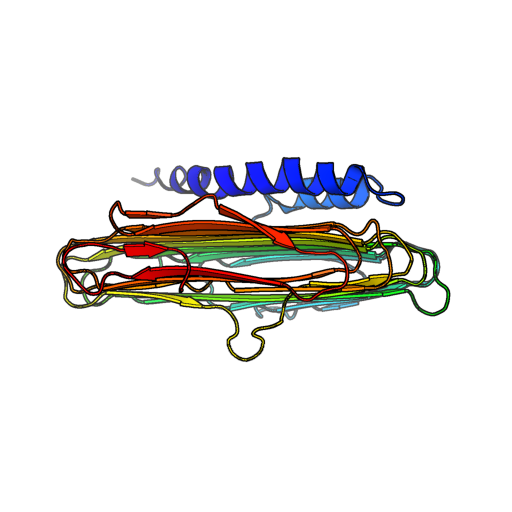1974 N N . GLN A 1 273 ? -21.597 5.535 18.557 1.00 79.12 273 GLN A N 1
ATOM 1975 C CA . GLN A 1 273 ? -21.362 6.421 17.428 1.00 79.12 273 GLN A CA 1
ATOM 1976 C C . GLN A 1 273 ? -20.310 5.764 16.538 1.00 79.12 273 GLN A C 1
ATOM 1978 O O . GLN A 1 273 ? -19.200 5.449 16.976 1.00 79.12 273 GLN A O 1
ATOM 1983 N N . GLN A 1 274 ? -20.683 5.526 15.290 1.00 78.06 274 GLN A N 1
ATOM 1984 C CA . GLN A 1 274 ? -19.861 4.790 14.345 1.00 78.06 274 GLN A CA 1
ATOM 1985 C C . GLN A 1 274 ? -19.903 5.497 13.009 1.00 78.06 274 GLN A C 1
ATOM 1987 O O . GLN A 1 274 ? -20.974 5.637 12.412 1.00 78.06 274 GLN A O 1
ATOM 1992 N N . ASP A 1 275 ? -18.722 5.908 12.576 1.00 82.88 275 ASP A N 1
ATOM 1993 C CA . ASP A 1 275 ? -18.488 6.611 11.337 1.00 82.88 275 ASP A CA 1
ATOM 1994 C C . ASP A 1 275 ? -17.385 5.858 10.581 1.00 82.88 275 ASP A C 1
ATOM 1996 O O . ASP A 1 275 ? -16.262 5.680 11.060 1.00 82.88 275 ASP A O 1
ATOM 2000 N N . ALA A 1 276 ? -17.701 5.384 9.384 1.00 81.69 276 ALA A N 1
ATOM 2001 C CA . ALA A 1 276 ? -16.724 4.804 8.477 1.00 81.69 276 ALA A CA 1
ATOM 2002 C C . ALA A 1 276 ? -16.801 5.541 7.153 1.00 81.69 276 ALA A C 1
ATOM 2004 O O . ALA A 1 276 ? -17.857 5.600 6.528 1.00 81.69 276 ALA A O 1
ATOM 2005 N N . ASN A 1 277 ? -15.674 6.079 6.711 1.00 82.62 277 ASN A N 1
ATOM 2006 C CA . ASN A 1 277 ? -15.542 6.705 5.409 1.00 82.62 277 ASN A CA 1
ATOM 2007 C C . ASN A 1 277 ? -14.492 5.935 4.624 1.00 82.62 277 ASN A C 1
ATOM 2009 O O . ASN A 1 277 ? -13.492 5.499 5.168 1.00 82.62 277 ASN A O 1
ATOM 2013 N N . SER A 1 278 ? -14.724 5.708 3.345 1.00 83.25 278 SER A N 1
ATOM 2014 C CA . SER A 1 278 ? -13.739 5.128 2.442 1.00 83.25 278 SER A CA 1
ATOM 2015 C C . SER A 1 278 ? -13.642 6.028 1.237 1.00 83.25 278 SER A C 1
ATOM 2017 O O . SER A 1 278 ? -14.665 6.416 0.669 1.00 83.25 278 SER A O 1
ATOM 2019 N N . PHE A 1 279 ? -12.420 6.371 0.858 1.00 85.44 279 PHE A N 1
ATOM 2020 C CA . PHE A 1 279 ? -12.157 7.259 -0.259 1.00 85.44 279 PHE A CA 1
ATOM 2021 C C . PHE A 1 279 ? -11.125 6.613 -1.172 1.00 85.44 279 PHE A C 1
ATOM 2023 O O . PHE A 1 279 ? -10.010 6.301 -0.752 1.00 85.44 279 PHE A O 1
ATOM 2030 N N . GLY A 1 280 ? -11.518 6.396 -2.420 1.00 84.50 280 GLY A N 1
ATOM 2031 C CA . GLY A 1 280 ? -10.636 5.932 -3.473 1.00 84.50 280 GLY A CA 1
ATOM 2032 C C . GLY A 1 280 ? -10.524 7.013 -4.531 1.00 84.50 280 GLY A C 1
ATOM 2033 O O . GLY A 1 280 ? -11.547 7.506 -5.014 1.00 84.50 280 GLY A O 1
ATOM 2034 N N . THR A 1 281 ? -9.303 7.355 -4.924 1.00 86.88 281 THR A N 1
ATOM 2035 C CA . THR A 1 281 ? -9.068 8.106 -6.158 1.00 86.88 281 THR A CA 1
ATOM 2036 C C . THR A 1 281 ? -8.036 7.420 -7.011 1.00 86.88 281 THR A C 1
ATOM 2038 O O . THR A 1 281 ? -7.133 6.743 -6.527 1.00 86.88 281 THR A O 1
ATOM 2041 N N . CYS A 1 282 ? -8.163 7.613 -8.309 1.00 86.88 282 CYS A N 1
ATOM 2042 C CA . CYS A 1 282 ? -7.129 7.207 -9.225 1.00 86.88 282 CYS A CA 1
ATOM 2043 C C . CYS A 1 282 ? -7.109 8.111 -10.442 1.00 86.88 282 CYS A C 1
ATOM 2045 O O . CYS A 1 282 ? -8.139 8.597 -10.924 1.00 86.88 282 CYS A O 1
ATOM 2047 N N . PHE A 1 283 ? -5.904 8.282 -10.960 1.00 89.31 283 PHE A N 1
ATOM 2048 C CA . PHE A 1 283 ? -5.645 8.848 -12.263 1.00 89.31 283 PHE A CA 1
ATOM 2049 C C . PHE A 1 283 ? -4.748 7.860 -13.003 1.00 89.31 283 PHE A C 1
ATOM 2051 O O . PHE A 1 283 ? -3.655 7.554 -12.539 1.00 89.31 283 PHE A O 1
ATOM 2058 N N . SER A 1 284 ? -5.249 7.282 -14.093 1.00 89.38 284 SER A N 1
ATOM 2059 C CA . SER A 1 284 ? -4.496 6.327 -14.907 1.00 89.38 284 SER A CA 1
ATOM 2060 C C . SER A 1 284 ? -4.727 6.625 -16.381 1.00 89.38 284 SER A C 1
ATOM 2062 O O . SER A 1 284 ? -5.868 6.878 -16.775 1.00 89.38 284 SER A O 1
ATOM 2064 N N . SER A 1 285 ? -3.684 6.576 -17.210 1.00 90.25 285 SER A N 1
ATOM 2065 C CA . SER A 1 285 ? -3.836 6.551 -18.672 1.00 90.25 285 SER A CA 1
ATOM 2066 C C . SER A 1 285 ? -4.468 5.257 -19.188 1.00 90.25 285 SER A C 1
ATOM 2068 O O . SER A 1 285 ? -4.968 5.254 -20.312 1.00 90.25 285 SER A O 1
ATOM 2070 N N . GLY A 1 286 ? -4.470 4.198 -18.375 1.00 90.19 286 GLY A N 1
ATOM 2071 C CA . GLY A 1 286 ? -5.119 2.923 -18.652 1.00 90.19 286 GLY A CA 1
ATOM 2072 C C . GLY A 1 286 ? -6.375 2.687 -17.811 1.00 90.19 286 GLY A C 1
ATOM 2073 O O . GLY A 1 286 ? -7.115 3.611 -17.460 1.00 90.19 286 GLY A O 1
ATOM 2074 N N . GLN A 1 287 ? -6.663 1.421 -17.515 1.00 91.56 287 GLN A N 1
ATOM 2075 C CA . GLN A 1 287 ? -7.847 1.029 -16.760 1.00 91.56 287 GLN A CA 1
ATOM 2076 C C . GLN A 1 287 ? -7.642 1.267 -15.263 1.00 91.56 287 GLN A C 1
ATOM 2078 O O . GLN A 1 287 ? -6.847 0.582 -14.621 1.00 91.56 287 GLN A O 1
ATOM 2083 N N . CYS A 1 288 ? -8.465 2.135 -14.676 1.00 91.12 288 CYS A N 1
ATOM 2084 C CA . CYS A 1 288 ? -8.619 2.195 -13.229 1.00 91.12 288 CYS A CA 1
ATOM 2085 C C . CYS A 1 288 ? -9.973 1.635 -12.765 1.00 91.12 288 CYS A C 1
ATOM 2087 O O . CYS A 1 288 ? -11.023 1.929 -13.339 1.00 91.12 288 CYS A O 1
ATOM 2089 N N . THR A 1 289 ? -9.946 0.830 -11.700 1.00 91.62 289 THR A N 1
ATOM 2090 C CA . THR A 1 289 ? -11.131 0.302 -11.020 1.00 91.62 289 THR A CA 1
ATOM 2091 C C . THR A 1 289 ? -11.017 0.480 -9.508 1.00 91.62 289 THR A C 1
ATOM 2093 O O . THR A 1 289 ? -10.032 0.067 -8.900 1.00 91.62 289 THR A O 1
ATOM 2096 N N . ILE A 1 290 ? -12.060 1.030 -8.892 1.00 90.81 290 ILE A N 1
ATOM 2097 C CA . ILE A 1 290 ? -12.183 1.203 -7.443 1.00 90.81 290 ILE A CA 1
ATOM 2098 C C . ILE A 1 290 ? -13.336 0.324 -6.966 1.00 90.81 290 ILE A C 1
ATOM 2100 O O . ILE A 1 290 ? -14.465 0.506 -7.408 1.00 90.81 290 ILE A O 1
ATOM 2104 N N . THR A 1 291 ? -13.067 -0.629 -6.078 1.00 90.50 291 THR A N 1
ATOM 2105 C CA . THR A 1 291 ? -14.092 -1.457 -5.432 1.00 90.50 291 THR A CA 1
ATOM 2106 C C . THR A 1 291 ? -14.143 -1.141 -3.948 1.00 90.50 291 THR A C 1
ATOM 2108 O O . THR A 1 291 ? -13.130 -1.235 -3.258 1.00 90.50 291 THR A O 1
ATOM 2111 N N . GLN A 1 292 ? -15.316 -0.770 -3.450 1.00 89.44 292 GLN A N 1
ATOM 2112 C CA . GLN A 1 292 ? -15.504 -0.362 -2.061 1.00 89.44 292 GLN A CA 1
ATOM 2113 C C . GLN A 1 292 ? -16.634 -1.166 -1.420 1.00 89.44 292 GLN A C 1
ATOM 2115 O O . GLN A 1 292 ? -17.656 -1.457 -2.044 1.00 89.44 292 GLN A O 1
ATOM 2120 N N . SER A 1 293 ? -16.445 -1.533 -0.158 1.00 89.81 293 SER A N 1
ATOM 2121 C CA . SER A 1 293 ? -17.479 -2.133 0.680 1.00 89.81 293 SER A CA 1
ATOM 2122 C C . SER A 1 293 ? -17.364 -1.602 2.101 1.00 89.81 293 SER A C 1
ATOM 2124 O O . SER A 1 293 ? -16.268 -1.319 2.586 1.00 89.81 293 SER A O 1
ATOM 2126 N N . ALA A 1 294 ? -18.501 -1.448 2.761 1.00 88.38 294 ALA A N 1
ATOM 2127 C CA . ALA A 1 294 ? -18.555 -0.931 4.115 1.00 88.38 294 ALA A CA 1
ATOM 2128 C C . ALA A 1 294 ? -19.690 -1.603 4.883 1.00 88.38 294 ALA A C 1
ATOM 2130 O O . ALA A 1 294 ? -20.734 -1.928 4.315 1.00 88.38 294 ALA A O 1
ATOM 2131 N N . SER A 1 295 ? -19.493 -1.834 6.177 1.00 87.81 295 SER A N 1
ATOM 2132 C CA . SER A 1 295 ? -20.542 -2.357 7.049 1.00 87.81 295 SER A CA 1
ATOM 2133 C C . SER A 1 295 ? -20.482 -1.739 8.437 1.00 87.81 295 SER A C 1
ATOM 2135 O O . SER A 1 295 ? -19.402 -1.590 9.007 1.00 87.81 295 SER A O 1
ATOM 2137 N N . ASN A 1 296 ? -21.651 -1.404 8.975 1.00 86.50 296 ASN A N 1
ATOM 2138 C CA . ASN A 1 296 ? -21.816 -0.796 10.287 1.00 86.50 296 ASN A CA 1
ATOM 2139 C C . ASN A 1 296 ? -23.057 -1.381 10.977 1.00 86.50 296 ASN A C 1
ATOM 2141 O O . ASN A 1 296 ? -24.171 -1.208 10.484 1.00 86.50 296 ASN A O 1
ATOM 2145 N N . ASN A 1 297 ? -22.873 -2.102 12.091 1.00 77.12 297 ASN A N 1
ATOM 2146 C CA . ASN A 1 297 ? -23.962 -2.599 12.950 1.00 77.12 297 ASN A CA 1
ATOM 2147 C C . ASN A 1 297 ? -25.155 -3.227 12.186 1.00 77.12 297 ASN A C 1
ATOM 2149 O O . ASN A 1 297 ? -26.316 -2.996 12.517 1.00 77.12 297 ASN A O 1
ATOM 2153 N N . ASN A 1 298 ? -24.857 -4.070 11.189 1.00 78.12 298 ASN A N 1
ATOM 2154 C CA . ASN A 1 298 ? -25.785 -4.771 10.279 1.00 78.12 298 ASN A CA 1
ATOM 2155 C C . ASN A 1 298 ? -26.263 -4.004 9.033 1.00 78.12 298 ASN A C 1
ATOM 2157 O O . ASN A 1 298 ? -26.840 -4.645 8.155 1.00 78.12 298 ASN A O 1
ATOM 2161 N N . ALA A 1 299 ? -26.000 -2.703 8.890 1.00 84.88 299 ALA A N 1
ATOM 2162 C CA . ALA A 1 299 ? -26.058 -2.076 7.571 1.00 84.88 299 ALA A CA 1
ATOM 2163 C C . ALA A 1 299 ? -24.809 -2.452 6.777 1.00 84.88 299 ALA A C 1
ATOM 2165 O O . ALA A 1 299 ? -23.706 -2.530 7.322 1.00 84.88 299 ALA A O 1
ATOM 2166 N N . SER A 1 300 ? -24.982 -2.670 5.480 1.00 86.56 300 SER A N 1
ATOM 2167 C CA . SER A 1 300 ? -23.887 -2.962 4.566 1.00 86.56 300 SER A CA 1
ATOM 2168 C C . SER A 1 300 ? -24.102 -2.250 3.245 1.00 86.56 300 SER A C 1
ATOM 2170 O O . SER A 1 300 ? -25.217 -2.233 2.726 1.00 86.56 300 SER A O 1
ATOM 2172 N N . PHE A 1 301 ? -23.019 -1.737 2.681 1.00 88.06 301 PHE A N 1
ATOM 2173 C CA . PHE A 1 301 ? -22.947 -1.241 1.319 1.00 88.06 301 PHE A CA 1
ATOM 2174 C C . PHE A 1 301 ? -21.849 -1.983 0.557 1.00 88.06 301 PHE A C 1
ATOM 2176 O O . PHE A 1 301 ? -20.783 -2.285 1.100 1.00 88.06 301 PHE A O 1
ATOM 2183 N N . GLY A 1 302 ? -22.111 -2.236 -0.721 1.00 86.12 302 GLY A N 1
ATOM 2184 C CA . GLY A 1 302 ? -21.178 -2.887 -1.627 1.00 86.12 302 GLY A CA 1
ATOM 2185 C C . GLY A 1 302 ? -21.153 -4.426 -1.540 1.00 86.12 302 GLY A C 1
ATOM 2186 O O . GLY A 1 302 ? -22.001 -5.028 -0.877 1.00 86.12 302 GLY A O 1
ATOM 2187 N N . PRO A 1 303 ? -20.199 -5.080 -2.232 1.00 88.75 303 PRO A N 1
ATOM 2188 C CA . PRO A 1 303 ? -19.137 -4.452 -3.018 1.00 88.75 303 PRO A CA 1
ATOM 2189 C C . PRO A 1 303 ? -19.716 -3.632 -4.172 1.00 88.75 303 PRO A C 1
ATOM 2191 O O . PRO A 1 303 ? -20.571 -4.112 -4.912 1.00 88.75 303 PRO A O 1
ATOM 2194 N N . ASP A 1 304 ? -19.270 -2.388 -4.289 1.00 91.75 304 ASP A N 1
ATOM 2195 C CA . ASP A 1 304 ? -19.620 -1.504 -5.394 1.00 91.75 304 ASP A CA 1
ATOM 2196 C C . ASP A 1 304 ? -18.354 -1.125 -6.150 1.00 91.75 304 ASP A C 1
ATOM 2198 O O . ASP A 1 304 ? -17.320 -0.841 -5.540 1.00 91.75 304 ASP A O 1
ATOM 2202 N N . THR A 1 305 ? -18.436 -1.157 -7.475 1.00 92.56 305 THR A N 1
ATOM 2203 C CA . THR A 1 305 ? -17.280 -1.013 -8.352 1.00 92.56 305 THR A CA 1
ATOM 2204 C C . THR A 1 305 ? -17.465 0.188 -9.265 1.00 92.56 305 THR A C 1
ATOM 2206 O O . THR A 1 305 ? -18.348 0.217 -10.118 1.00 92.56 305 THR A O 1
ATOM 2209 N N . THR A 1 306 ? -16.573 1.160 -9.122 1.00 92.06 306 THR A N 1
ATOM 2210 C CA . THR A 1 306 ? -16.451 2.315 -10.006 1.00 92.06 306 THR A CA 1
ATOM 2211 C C . THR A 1 306 ? -15.313 2.048 -10.989 1.00 92.06 306 THR A C 1
ATOM 2213 O O . THR A 1 306 ? -14.150 1.959 -10.592 1.00 92.06 306 THR A O 1
ATOM 2216 N N . THR A 1 307 ? -15.629 1.907 -12.278 1.00 93.12 307 THR A N 1
ATOM 2217 C CA . THR A 1 307 ? -14.620 1.868 -13.348 1.00 93.12 307 THR A CA 1
ATOM 2218 C C . THR A 1 307 ? -14.445 3.263 -13.921 1.00 93.12 307 THR A C 1
ATOM 2220 O O . THR A 1 307 ? -15.406 3.908 -14.337 1.00 93.12 307 THR A O 1
ATOM 2223 N N . CYS A 1 308 ? -13.206 3.723 -13.938 1.00 90.62 308 CYS A N 1
ATOM 2224 C CA . CYS A 1 308 ? -12.851 5.075 -14.319 1.00 90.62 308 CYS A CA 1
ATOM 2225 C C . CYS A 1 308 ? -12.518 5.150 -15.808 1.00 90.62 308 CYS A C 1
ATOM 2227 O O . CYS A 1 308 ? -12.006 4.193 -16.393 1.00 90.62 308 CYS A O 1
ATOM 2229 N N . THR A 1 309 ? -12.812 6.294 -16.427 1.00 92.31 309 THR A N 1
ATOM 2230 C CA . THR A 1 309 ? -12.450 6.516 -17.832 1.00 92.31 309 THR A CA 1
ATOM 2231 C C . THR A 1 309 ? -10.938 6.743 -17.924 1.00 92.31 309 THR A C 1
ATOM 2233 O O . THR A 1 309 ? -10.442 7.631 -17.226 1.00 92.31 309 THR A O 1
ATOM 2236 N N . PRO A 1 310 ? -10.209 5.997 -18.774 1.00 92.44 310 PRO A N 1
ATOM 2237 C CA . PRO A 1 310 ? -8.776 6.199 -18.963 1.00 92.44 310 PRO A CA 1
ATOM 2238 C C . PRO A 1 310 ? -8.434 7.650 -19.324 1.00 92.44 310 PRO A C 1
ATOM 2240 O O . PRO A 1 310 ? -9.118 8.275 -20.138 1.00 92.44 310 PRO A O 1
ATOM 2243 N N . GLY A 1 311 ? -7.379 8.186 -18.714 1.00 87.50 311 GLY A N 1
ATOM 2244 C CA . GLY A 1 311 ? -6.897 9.553 -18.917 1.00 87.50 311 GLY A CA 1
ATOM 2245 C C . GLY A 1 311 ? -7.672 10.641 -18.166 1.00 87.50 311 GLY A C 1
ATOM 2246 O O . GLY A 1 311 ? -7.371 11.819 -18.353 1.00 87.50 311 GLY A O 1
ATOM 2247 N N . PHE A 1 312 ? -8.643 10.285 -17.317 1.00 88.56 312 PHE A N 1
ATOM 2248 C CA . PHE A 1 312 ? -9.401 11.242 -16.507 1.00 88.56 312 PHE A CA 1
ATOM 2249 C C . PHE A 1 312 ? -9.327 10.899 -15.015 1.00 88.56 312 PHE A C 1
ATOM 2251 O O . PHE A 1 312 ? -9.405 9.722 -14.654 1.00 88.56 312 PHE A O 1
ATOM 2258 N N . PRO A 1 313 ? -9.192 11.906 -14.129 1.00 87.12 313 PRO A N 1
ATOM 2259 C CA . PRO A 1 313 ? -9.217 11.673 -12.694 1.00 87.12 313 PRO A CA 1
ATOM 2260 C C . PRO A 1 313 ? -10.595 11.167 -12.275 1.00 87.12 313 PRO A C 1
ATOM 2262 O O . PRO A 1 313 ? -11.628 11.618 -12.774 1.00 87.12 313 PRO A O 1
ATOM 2265 N N . CYS A 1 314 ? -10.595 10.227 -11.343 1.00 86.75 314 CYS A N 1
ATOM 2266 C CA . CYS A 1 314 ? -11.787 9.538 -10.889 1.00 86.75 314 CYS A CA 1
ATOM 2267 C C . CYS A 1 314 ? -11.735 9.370 -9.378 1.00 86.75 314 CYS A C 1
ATOM 2269 O O . CYS A 1 314 ? -10.687 9.049 -8.814 1.00 86.75 314 CYS A O 1
ATOM 2271 N N . SER A 1 315 ? -12.870 9.587 -8.726 1.00 88.81 315 SER A N 1
ATOM 2272 C CA . SER A 1 315 ? -13.021 9.431 -7.287 1.00 88.81 315 SER A CA 1
ATOM 2273 C C . SER A 1 315 ? -14.283 8.638 -6.969 1.00 88.81 315 SER A C 1
ATOM 2275 O O . SER A 1 315 ? -15.276 8.680 -7.696 1.00 88.81 315 SER A O 1
ATOM 2277 N N . SER A 1 316 ? -14.230 7.883 -5.879 1.00 88.75 316 SER A N 1
ATOM 2278 C CA . SER A 1 316 ? -15.363 7.153 -5.332 1.00 88.75 316 SER A CA 1
ATOM 2279 C C . SER A 1 316 ? -15.269 7.193 -3.817 1.00 88.75 316 SER A C 1
ATOM 2281 O O . SER A 1 316 ? -14.217 6.917 -3.233 1.00 88.75 316 SER A O 1
ATOM 2283 N N . SER A 1 317 ? -16.371 7.553 -3.176 1.00 88.50 317 SER A N 1
ATOM 2284 C CA . SER A 1 317 ? -16.473 7.579 -1.728 1.00 88.50 317 SER A CA 1
ATOM 2285 C C . SER A 1 317 ? -17.640 6.728 -1.263 1.00 88.50 317 SER A C 1
ATOM 2287 O O . SER A 1 317 ? -18.698 6.696 -1.887 1.00 88.50 317 SER A O 1
ATOM 2289 N N . VAL A 1 318 ? -17.441 6.040 -0.148 1.00 86.25 318 VAL A N 1
ATOM 2290 C CA . VAL A 1 318 ? -18.487 5.316 0.570 1.00 86.25 318 VAL A CA 1
ATOM 2291 C C . VAL A 1 318 ? -18.456 5.799 2.004 1.00 86.25 318 VAL A C 1
ATOM 2293 O O . VAL A 1 318 ? -17.387 5.891 2.601 1.00 86.25 318 VAL A O 1
ATOM 2296 N N . SER A 1 319 ? -19.622 6.100 2.557 1.00 87.38 319 SER A N 1
ATOM 2297 C CA . SER A 1 319 ? -19.767 6.459 3.959 1.00 87.38 319 SER A CA 1
ATOM 2298 C C . SER A 1 319 ? -20.798 5.553 4.619 1.00 87.38 319 SER A C 1
ATOM 2300 O O . SER A 1 319 ? -21.840 5.246 4.037 1.00 87.38 319 SER A O 1
ATOM 2302 N N . CYS A 1 320 ? -20.497 5.116 5.834 1.00 84.88 320 CYS A N 1
ATOM 2303 C CA . CYS A 1 320 ? -21.439 4.518 6.760 1.00 84.88 320 CYS A CA 1
ATOM 2304 C C . CYS A 1 320 ? -21.485 5.382 8.012 1.00 84.88 320 CYS A C 1
ATOM 2306 O O . CYS A 1 320 ? -20.462 5.549 8.672 1.00 84.88 320 CYS A O 1
ATOM 2308 N N . THR A 1 321 ? -22.662 5.876 8.376 1.00 83.56 321 THR A N 1
ATOM 2309 C CA . THR A 1 321 ? -22.840 6.675 9.594 1.00 83.56 321 THR A CA 1
ATOM 2310 C C . THR A 1 321 ? -23.990 6.133 10.428 1.00 83.56 321 THR A C 1
ATOM 2312 O O . THR A 1 321 ? -24.996 5.642 9.906 1.00 83.56 321 THR A O 1
ATOM 2315 N N . ASN A 1 322 ? -23.830 6.231 11.744 1.00 76.00 322 ASN A N 1
ATOM 2316 C CA . ASN A 1 322 ? -24.875 5.986 12.731 1.00 76.00 322 ASN A CA 1
ATOM 2317 C C . ASN A 1 322 ? -25.244 7.321 13.395 1.00 76.00 322 ASN A C 1
ATOM 2319 O O . ASN A 1 322 ? -24.800 7.636 14.495 1.00 76.00 322 ASN A O 1
ATOM 2323 N N . VAL A 1 323 ? -26.047 8.136 12.701 1.00 59.38 323 VAL A N 1
ATOM 2324 C CA . VAL A 1 323 ? -26.602 9.389 13.257 1.00 59.38 323 VAL A CA 1
ATOM 2325 C C . VAL A 1 323 ? -27.915 9.172 14.031 1.00 59.38 323 VAL A C 1
ATOM 2327 O O . VAL A 1 323 ? -28.362 10.077 14.733 1.00 59.38 323 VAL A O 1
ATOM 2330 N N . THR A 1 324 ? -28.531 7.981 13.939 1.00 56.34 324 THR A N 1
ATOM 2331 C CA . THR A 1 324 ? -29.767 7.576 14.651 1.00 56.34 324 THR A CA 1
ATOM 2332 C C . THR A 1 324 ? -29.779 6.058 14.926 1.00 56.34 324 THR A C 1
ATOM 2334 O O . THR A 1 324 ? -28.804 5.382 14.627 1.00 56.34 324 THR A O 1
ATOM 2337 N N . GLU A 1 325 ? -30.881 5.508 15.457 1.00 58.12 325 GLU A N 1
ATOM 2338 C CA . GLU A 1 325 ? -31.101 4.066 15.725 1.00 58.12 325 GLU A CA 1
ATOM 2339 C C . GLU A 1 325 ? -30.924 3.152 14.483 1.00 58.12 325 GLU A C 1
ATOM 2341 O O . GLU A 1 325 ? -30.877 1.929 14.616 1.00 58.12 325 GLU A O 1
ATOM 2346 N N . PHE A 1 326 ? -30.797 3.730 13.278 1.00 64.94 326 PHE A N 1
ATOM 2347 C CA . PHE A 1 326 ? -30.615 3.013 12.017 1.00 64.94 326 PHE A CA 1
ATOM 2348 C C . PHE A 1 326 ? -29.306 3.409 11.309 1.00 64.94 326 PHE A C 1
ATOM 2350 O O . PHE A 1 326 ? -29.189 4.557 10.865 1.00 64.94 326 PHE A O 1
ATOM 2357 N N . PRO A 1 327 ? -28.355 2.471 11.133 1.00 72.88 327 PRO A N 1
ATOM 2358 C CA . PRO A 1 327 ? -27.151 2.719 10.351 1.00 72.88 327 PRO A CA 1
ATOM 2359 C C . PRO A 1 327 ? -27.483 2.888 8.870 1.00 72.88 327 PRO A C 1
ATOM 2361 O O . PRO A 1 327 ? -28.257 2.115 8.300 1.00 72.88 327 PRO A O 1
ATOM 2364 N N . ILE A 1 328 ? -26.864 3.884 8.235 1.00 80.50 328 ILE A N 1
ATOM 2365 C CA . ILE A 1 328 ? -26.984 4.144 6.798 1.00 80.50 328 ILE A CA 1
ATOM 2366 C C . ILE A 1 328 ? -25.603 3.982 6.180 1.00 80.50 328 ILE A C 1
ATOM 2368 O O . ILE A 1 328 ? -24.648 4.589 6.654 1.00 80.50 328 ILE A O 1
ATOM 2372 N N . CYS A 1 329 ? -25.513 3.185 5.118 1.00 83.38 329 CYS A N 1
ATOM 2373 C CA . CYS A 1 329 ? -24.306 2.998 4.323 1.00 83.38 329 CYS A CA 1
ATOM 2374 C C . CYS A 1 329 ? -24.611 3.293 2.853 1.00 83.38 329 CYS A C 1
ATOM 2376 O O . CYS A 1 329 ? -25.566 2.741 2.303 1.00 83.38 329 CYS A O 1
ATOM 2378 N N . GLY A 1 330 ? -23.801 4.125 2.204 1.00 83.81 330 GLY A N 1
ATOM 2379 C CA . GLY A 1 330 ? -24.022 4.509 0.814 1.00 83.81 330 GLY A CA 1
ATOM 2380 C C . GLY A 1 330 ? -22.919 5.387 0.236 1.00 83.81 330 GLY A C 1
ATOM 2381 O O . GLY A 1 330 ? -21.969 5.761 0.925 1.00 83.81 330 GLY A O 1
ATOM 2382 N N . LYS A 1 331 ? -23.065 5.723 -1.046 1.00 82.06 331 LYS A N 1
ATOM 2383 C CA . LYS A 1 331 ? -22.325 6.828 -1.662 1.00 82.06 331 LYS A CA 1
ATOM 2384 C C . LYS A 1 331 ? -22.988 8.150 -1.245 1.00 82.06 331 LYS A C 1
ATOM 2386 O O . LYS A 1 331 ? -24.216 8.179 -1.176 1.00 82.06 331 LYS A O 1
ATOM 2391 N N . PRO A 1 332 ? -22.227 9.212 -0.936 1.00 72.56 332 PRO A N 1
ATOM 2392 C CA . PRO A 1 332 ? -22.807 10.544 -0.806 1.00 72.56 332 PRO A CA 1
ATOM 2393 C C . PRO A 1 332 ? -23.387 10.977 -2.161 1.00 72.56 332 PRO A C 1
ATOM 2395 O O . PRO A 1 332 ? -22.744 10.759 -3.190 1.00 72.56 332 PRO A O 1
ATOM 2398 N N . ASP A 1 333 ? -24.601 11.533 -2.140 1.00 53.47 333 ASP A N 1
ATOM 2399 C CA . ASP A 1 333 ? -25.265 12.123 -3.315 1.00 53.47 333 ASP A CA 1
ATOM 2400 C C . ASP A 1 333 ? -24.529 13.371 -3.837 1.00 53.47 333 ASP A C 1
ATOM 2402 O O . ASP A 1 333 ? -24.000 14.150 -3.004 1.00 53.47 333 ASP A O 1
#

Foldseek 3Di:
DDDDDPVVVCPPLVVCVVCPLPPQQVVQVPFPQDDCLQNVLCVVPSPDLDFDWDWDPWDDPPPDLEIEYEEEEEAEETATEGAAHPEADQEHYYYYEYEYAAEAYAYEYHAEHEDADELEAHHAYEEEAHYEHPDQYQYEYHEEHAHEYEAEYEDEEEHEHEYEYEAAAEYEDAAYEYEYEYHEEYEHEYEYQYAEYEYYYDYDPVCLAGHHEYHYLYEYEYHYEYEYEYEYHYDYEYEEEEEARDHYEADNYAAYEAEAEYEEEYYYDLRYWYKYKYKYKYAAQYKYKYFYKYYYHHDIDDSDIDIDDHRDIDMWMWMWGPPDSDIDIDTDD

Sequence (333 aa):
MKRRRLAAFAGAIGLLGALVSSGVAARADTLPGVDTTLSSLMSTYIGSSQDACVGGTSTSIAGTTTCTIDETSSNDKNIAVCVQSNTPGSVQECKITQNNVFGNNYALIFQHVVDNSGPSEDATQRATISQNMITSGTGSNFAAIVQVVKQSTKEAGPQSQTVHQFNTTDQTSTTGTNFASLNESSDQSAQSVASIQTQLSDQDASDPNGHINQHSAGLSRIFVTQSQVQNLTGSGTQMQTIDPRCCSVQDTNGDDVFTITQSTKQAGNPNAQQDANSFGTCFSSGQCTITQSASNNNASFGPDTTTCTPGFPCSSSVSCTNVTEFPICGKPD

Mean predicted aligned error: 9.02 Å

Secondary structure (DSSP, 8-state):
-----SSSSHHHHHHHHHHIIIIIHHHHHTSTT--HHHHHHHHHHTT--S-EEESSEEEE-TTSSEEEEEEE-SSSPEEEEEEEEETT-SEEEEEEEEEESSS-EEEEEEEEEEE-SSSEEEEEEEEEEEEEE-SS----EEEEEEEEEEEEE--SS-EEEEEEEEEEEEEE-SSS-EEEEEEEEEEEEEEESSS-EEEEEE--TT-TT-EEEEE-SS-EEEEEEEEEEEEEEESS-EEEEE--EEEEEEES-TT-EEEEEEEEEEE--TT-EEEEEEEEEEEESSEEEEEEEEEETTEEEEEEEEEEPTTS-EEEEEEEE-SSSS-EEE---